Protein AF-A0A829H4X8-F1 (afdb_monomer_lite)

Radius of gyration: 21.36 Å; chains: 1; bounding box: 50×50×49 Å

Structure (mmCIF, N/CA/C/O backbone):
data_AF-A0A829H4X8-F1
#
_entry.id   AF-A0A829H4X8-F1
#
loop_
_atom_site.group_PDB
_atom_site.id
_atom_site.type_symbol
_atom_site.label_atom_id
_atom_site.label_alt_id
_atom_site.label_comp_id
_atom_site.label_asym_id
_atom_site.label_entity_id
_atom_site.label_seq_id
_atom_site.pdbx_PDB_ins_code
_atom_site.Cartn_x
_atom_site.Cartn_y
_atom_site.Cartn_z
_atom_site.occupancy
_atom_site.B_iso_or_equiv
_atom_site.auth_seq_id
_atom_site.auth_comp_id
_atom_site.auth_asym_id
_atom_site.auth_atom_id
_atom_site.pdbx_PDB_model_num
ATOM 1 N N . PHE A 1 1 ? 3.534 -5.012 -17.390 1.00 94.19 1 PHE A N 1
ATOM 2 C CA . PHE A 1 1 ? 2.788 -4.055 -16.549 1.00 94.19 1 PHE A CA 1
ATOM 3 C C . PHE A 1 1 ? 2.283 -2.926 -17.434 1.00 94.19 1 PHE A C 1
ATOM 5 O O . PHE A 1 1 ? 2.951 -2.601 -18.408 1.00 94.19 1 PHE A O 1
ATOM 12 N N . GLY A 1 2 ? 1.114 -2.360 -17.131 1.00 93.75 2 GLY A N 1
ATOM 13 C CA . GLY A 1 2 ? 0.592 -1.214 -17.881 1.00 93.75 2 GLY A CA 1
ATOM 14 C C . GLY A 1 2 ? 1.361 0.061 -17.539 1.00 93.75 2 GLY A C 1
ATOM 15 O O . GLY A 1 2 ? 1.689 0.268 -16.372 1.00 93.75 2 GLY A O 1
ATOM 16 N N . THR A 1 3 ? 1.657 0.899 -18.528 1.00 93.06 3 THR A N 1
ATOM 17 C CA . THR A 1 3 ? 2.347 2.182 -18.331 1.00 93.06 3 THR A CA 1
ATOM 18 C C . THR A 1 3 ? 1.995 3.195 -19.421 1.00 93.06 3 THR A C 1
ATOM 20 O O . THR A 1 3 ? 1.539 2.824 -20.503 1.00 93.06 3 THR A O 1
ATOM 23 N N . GLU A 1 4 ? 2.197 4.473 -19.115 1.00 91.94 4 GLU A N 1
ATOM 24 C CA . GLU A 1 4 ? 2.148 5.598 -20.046 1.00 91.94 4 GLU A CA 1
ATOM 25 C C . GLU A 1 4 ? 3.262 5.525 -21.109 1.00 91.94 4 GLU A C 1
ATOM 27 O O . GLU A 1 4 ? 3.067 6.031 -22.208 1.00 91.94 4 GLU A O 1
ATOM 32 N N . HIS A 1 5 ? 4.380 4.842 -20.820 1.00 92.31 5 HIS A N 1
ATOM 33 C CA . HIS A 1 5 ? 5.565 4.764 -21.689 1.00 92.31 5 HIS A CA 1
ATOM 34 C C . HIS A 1 5 ? 5.978 3.316 -22.006 1.00 92.31 5 HIS A C 1
ATOM 36 O O . HIS A 1 5 ? 7.003 2.825 -21.515 1.00 92.31 5 HIS A O 1
ATOM 42 N N . PRO A 1 6 ? 5.169 2.568 -22.776 1.00 94.31 6 PRO A N 1
ATOM 43 C CA . PRO A 1 6 ? 5.449 1.168 -23.093 1.00 94.31 6 PRO A CA 1
ATOM 44 C C . PRO A 1 6 ? 6.730 0.947 -23.906 1.00 94.31 6 PRO A C 1
ATOM 46 O O . PRO A 1 6 ? 7.302 -0.137 -23.858 1.00 94.31 6 PRO A O 1
ATOM 49 N N . GLU A 1 7 ? 7.177 1.959 -24.643 1.00 94.19 7 GLU A N 1
ATOM 50 C CA . GLU A 1 7 ? 8.386 1.954 -25.467 1.00 94.19 7 GLU A CA 1
ATOM 51 C C . GLU A 1 7 ? 9.684 1.970 -24.650 1.00 94.19 7 GLU A C 1
ATOM 53 O O . GLU A 1 7 ? 10.755 1.657 -25.170 1.00 94.19 7 GLU A O 1
ATOM 58 N N . VAL A 1 8 ? 9.614 2.341 -23.368 1.00 92.81 8 VAL A N 1
ATOM 59 C CA . VAL A 1 8 ? 10.801 2.464 -22.524 1.00 92.81 8 VAL A CA 1
ATOM 60 C C . VAL A 1 8 ? 11.368 1.085 -22.188 1.00 92.81 8 VAL A C 1
ATOM 62 O O . VAL A 1 8 ? 10.701 0.219 -21.623 1.00 92.81 8 VAL A O 1
ATOM 65 N N . ALA A 1 9 ? 12.667 0.906 -22.437 1.00 94.25 9 ALA A N 1
ATOM 66 C CA . ALA A 1 9 ? 13.426 -0.257 -21.987 1.00 94.25 9 ALA A CA 1
ATOM 67 C C . ALA A 1 9 ? 13.693 -0.182 -20.470 1.00 94.25 9 ALA A C 1
ATOM 69 O O . ALA A 1 9 ? 14.781 0.184 -20.017 1.00 94.25 9 ALA A O 1
ATOM 70 N N . TYR A 1 10 ? 12.687 -0.515 -19.656 1.00 95.12 10 TYR A N 1
ATOM 71 C CA . TYR A 1 10 ? 12.736 -0.368 -18.195 1.00 95.12 10 TYR A CA 1
ATOM 72 C C . TYR A 1 10 ? 13.900 -1.101 -17.524 1.00 95.12 10 TYR A C 1
ATOM 74 O O . TYR A 1 10 ? 14.462 -0.588 -16.558 1.00 95.12 10 TYR A O 1
ATOM 82 N N . ALA A 1 11 ? 14.274 -2.283 -18.021 1.00 94.56 11 ALA A N 1
ATOM 83 C CA . ALA A 1 11 ? 15.402 -3.036 -17.479 1.00 94.56 11 ALA A CA 1
ATOM 84 C C . ALA A 1 11 ? 16.724 -2.269 -17.651 1.00 94.56 11 ALA A C 1
ATOM 86 O O . ALA A 1 11 ? 17.499 -2.150 -16.703 1.00 94.56 11 ALA A O 1
ATOM 87 N N . ASP A 1 12 ? 16.956 -1.699 -18.833 1.00 92.75 12 ASP A N 1
ATOM 88 C CA . ASP A 1 12 ? 18.171 -0.936 -19.127 1.00 92.75 12 ASP A CA 1
ATOM 89 C C . ASP A 1 12 ? 18.174 0.405 -18.409 1.00 92.75 12 ASP A C 1
ATOM 91 O O . ASP A 1 12 ? 19.196 0.825 -17.866 1.00 92.75 12 ASP A O 1
ATOM 95 N N . LEU A 1 13 ? 17.011 1.049 -18.332 1.00 92.00 13 LEU A N 1
ATOM 96 C CA . LEU A 1 13 ? 16.842 2.255 -17.544 1.00 92.00 13 LEU A CA 1
ATOM 97 C C . LEU A 1 13 ? 17.168 2.011 -16.064 1.00 92.00 13 LEU A C 1
ATOM 99 O O . LEU A 1 13 ? 17.925 2.769 -15.460 1.00 92.00 13 LEU A O 1
ATOM 103 N N . ALA A 1 14 ? 16.645 0.937 -15.475 1.00 92.12 14 ALA A N 1
ATOM 104 C CA . ALA A 1 14 ? 16.933 0.603 -14.089 1.00 92.12 14 ALA A CA 1
ATOM 105 C C . ALA A 1 14 ? 18.430 0.338 -13.864 1.00 92.12 14 ALA A C 1
ATOM 107 O O . ALA A 1 14 ? 18.959 0.791 -12.851 1.00 92.12 14 ALA A O 1
ATOM 108 N N . LYS A 1 15 ? 19.126 -0.308 -14.815 1.00 90.88 15 LYS A N 1
ATOM 109 C CA . LYS A 1 15 ? 20.586 -0.516 -14.750 1.00 90.88 15 LYS A CA 1
ATOM 110 C C . LYS A 1 15 ? 21.343 0.810 -14.787 1.00 90.88 15 LYS A C 1
ATOM 112 O O . LYS A 1 15 ? 22.201 1.034 -13.939 1.00 90.88 15 LYS A O 1
ATOM 117 N N . LYS A 1 16 ? 20.987 1.714 -15.709 1.00 88.75 16 LYS A N 1
ATOM 118 C CA . LYS A 1 16 ? 21.572 3.068 -15.793 1.00 88.75 16 LYS A CA 1
ATOM 119 C C . LYS A 1 16 ? 21.370 3.853 -14.498 1.00 88.75 16 LYS A C 1
ATOM 121 O O . LYS A 1 16 ? 22.265 4.554 -14.048 1.00 88.75 16 LYS A O 1
ATOM 126 N N . LEU A 1 17 ? 20.199 3.718 -13.880 1.00 87.38 17 LEU A N 1
ATOM 127 C CA . LEU A 1 17 ? 19.863 4.411 -12.637 1.00 87.38 17 LEU A CA 1
ATOM 128 C C . LEU A 1 17 ? 20.386 3.717 -11.374 1.00 87.38 17 LEU A C 1
ATOM 130 O O . LEU A 1 17 ? 20.308 4.314 -10.302 1.00 87.38 17 LEU A O 1
ATOM 134 N N . ALA A 1 18 ? 20.884 2.481 -11.458 1.00 83.12 18 ALA A N 1
ATOM 135 C CA . ALA A 1 18 ? 21.451 1.768 -10.314 1.00 83.12 18 ALA A CA 1
ATOM 136 C C . ALA A 1 18 ? 22.806 2.351 -9.885 1.00 83.12 18 ALA A C 1
ATOM 138 O O . ALA A 1 18 ? 23.153 2.290 -8.710 1.00 83.12 18 ALA A O 1
ATOM 139 N N . THR A 1 19 ? 23.547 2.952 -10.820 1.00 73.88 19 THR A N 1
ATOM 140 C CA . THR A 1 19 ? 24.829 3.624 -10.557 1.00 73.88 19 THR A CA 1
ATOM 141 C C . THR A 1 19 ? 24.661 5.084 -10.134 1.00 73.88 19 THR A C 1
ATOM 143 O O . THR A 1 19 ? 25.617 5.710 -9.677 1.00 73.88 19 THR A O 1
ATOM 146 N N . ALA A 1 20 ? 23.452 5.643 -10.259 1.00 71.69 20 ALA A N 1
ATOM 147 C CA . ALA A 1 20 ? 23.162 7.000 -9.826 1.00 71.69 20 ALA A CA 1
ATOM 148 C C . ALA A 1 20 ? 23.169 7.066 -8.292 1.00 71.69 20 ALA A C 1
ATOM 150 O O . ALA A 1 20 ? 22.339 6.444 -7.626 1.00 71.69 20 ALA A O 1
ATOM 151 N N . ALA A 1 21 ? 24.096 7.839 -7.724 1.00 63.03 21 ALA A N 1
ATOM 152 C CA . ALA A 1 21 ? 24.161 8.049 -6.286 1.00 63.03 21 ALA A CA 1
ATOM 153 C C . ALA A 1 21 ? 22.882 8.752 -5.792 1.00 63.03 21 ALA A C 1
ATOM 155 O O . ALA A 1 21 ? 22.660 9.932 -6.052 1.00 63.03 21 ALA A O 1
ATOM 156 N N . LEU A 1 22 ? 22.050 8.022 -5.044 1.00 66.12 22 LEU A N 1
ATOM 157 C CA . LEU A 1 22 ? 20.883 8.556 -4.323 1.00 66.12 22 LEU A CA 1
ATOM 158 C C . LEU A 1 22 ? 21.254 9.078 -2.923 1.00 66.12 22 LEU A C 1
ATOM 160 O O . LEU A 1 22 ? 20.393 9.316 -2.078 1.00 66.12 22 LEU A O 1
ATOM 164 N N . THR A 1 23 ? 22.551 9.229 -2.665 1.00 53.34 23 THR A N 1
ATOM 165 C CA . THR A 1 23 ? 23.130 9.615 -1.381 1.00 53.34 23 THR A CA 1
ATOM 166 C C . THR A 1 23 ? 24.121 10.752 -1.616 1.00 53.34 23 THR A C 1
ATOM 168 O O . THR A 1 23 ? 25.262 10.520 -2.003 1.00 53.34 23 THR A O 1
ATOM 171 N N . GLY A 1 24 ? 23.665 11.987 -1.423 1.00 52.62 24 GLY A N 1
ATOM 172 C CA . GLY A 1 24 ? 24.473 13.206 -1.489 1.00 52.62 24 GLY A CA 1
ATOM 173 C C . GLY A 1 24 ? 23.669 14.413 -1.001 1.00 52.62 24 GLY A C 1
ATOM 174 O O . GLY A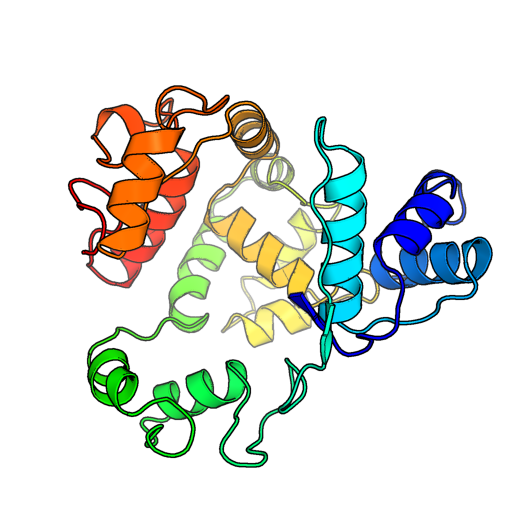 1 24 ? 22.439 14.337 -0.924 1.00 52.62 24 GLY A O 1
ATOM 175 N N . ASP A 1 25 ? 24.344 15.519 -0.679 1.00 48.91 25 ASP A N 1
ATOM 176 C CA . ASP A 1 25 ? 23.732 16.721 -0.080 1.00 48.91 25 ASP A CA 1
ATOM 177 C C . ASP A 1 25 ? 22.598 17.329 -0.930 1.00 48.91 25 ASP A C 1
ATOM 179 O O . ASP A 1 25 ? 21.650 17.894 -0.392 1.00 48.91 25 ASP A O 1
ATOM 183 N N . GLY A 1 26 ? 22.610 17.112 -2.251 1.00 50.56 26 GLY A N 1
ATOM 184 C CA . GLY A 1 26 ? 21.537 17.528 -3.166 1.00 50.56 26 GLY A CA 1
ATOM 185 C C . GLY A 1 26 ? 20.241 16.700 -3.110 1.00 50.56 26 GLY A C 1
ATOM 186 O O . GLY A 1 26 ? 19.268 17.072 -3.758 1.00 50.56 26 GLY A O 1
ATOM 187 N N . PHE A 1 27 ? 20.200 15.588 -2.362 1.00 57.97 27 PHE A N 1
ATOM 188 C CA . PHE A 1 27 ? 19.010 14.730 -2.195 1.00 57.97 27 PHE A CA 1
ATOM 189 C C . PHE A 1 27 ? 18.307 14.926 -0.836 1.00 57.97 27 PHE A C 1
ATOM 191 O O . PHE A 1 27 ? 17.414 14.164 -0.455 1.00 57.97 27 PHE A O 1
ATOM 198 N N . ARG A 1 28 ? 18.734 15.930 -0.062 1.00 65.00 28 ARG A N 1
ATOM 199 C CA . ARG A 1 28 ? 18.157 16.281 1.243 1.00 65.00 28 ARG A CA 1
ATOM 200 C C . ARG A 1 28 ? 17.607 17.709 1.256 1.00 65.00 28 ARG A C 1
ATOM 202 O O . ARG A 1 28 ? 17.734 18.417 2.248 1.00 65.00 28 ARG A O 1
ATOM 209 N N . ASP A 1 29 ? 16.950 18.124 0.177 1.00 72.44 29 ASP A N 1
ATOM 210 C CA . ASP A 1 29 ? 16.187 19.371 0.153 1.00 72.44 29 ASP A CA 1
ATOM 211 C C . ASP A 1 29 ? 14.828 19.172 0.845 1.00 72.44 29 ASP A C 1
ATOM 213 O O . ASP A 1 29 ? 13.906 18.533 0.329 1.00 72.44 29 ASP A O 1
ATOM 217 N N . TYR A 1 30 ? 14.688 19.732 2.046 1.00 73.00 30 TYR A N 1
ATOM 218 C CA . TYR A 1 30 ? 13.456 19.656 2.831 1.00 73.00 30 TYR A CA 1
ATOM 219 C C . TYR A 1 30 ? 12.329 20.566 2.322 1.00 73.00 30 TYR A C 1
ATOM 221 O O . TYR A 1 30 ? 11.198 20.458 2.808 1.00 73.00 30 TYR A O 1
ATOM 229 N N . THR A 1 31 ? 12.595 21.430 1.341 1.00 77.94 31 THR A N 1
ATOM 230 C CA . THR A 1 31 ? 11.583 22.280 0.697 1.00 77.94 31 THR A CA 1
ATOM 231 C C . THR A 1 31 ? 10.843 21.562 -0.434 1.00 77.94 31 THR A C 1
ATOM 233 O O . THR A 1 31 ? 9.733 21.962 -0.798 1.00 77.94 31 THR A O 1
ATOM 236 N N . GLN A 1 32 ? 11.407 20.461 -0.935 1.00 79.38 32 GLN A N 1
ATOM 237 C CA . GLN A 1 32 ? 10.879 19.691 -2.056 1.00 79.38 32 GLN A CA 1
ATOM 238 C C . GLN A 1 32 ? 10.365 18.317 -1.625 1.00 79.38 32 GLN A C 1
ATOM 240 O O . GLN A 1 32 ? 10.696 17.781 -0.565 1.00 79.38 32 GLN A O 1
ATOM 245 N N . THR A 1 33 ? 9.537 17.709 -2.474 1.00 82.38 33 THR A N 1
ATOM 246 C CA . THR A 1 33 ? 9.121 16.323 -2.254 1.00 82.38 33 THR A CA 1
ATOM 247 C C . THR A 1 33 ? 10.253 15.360 -2.607 1.00 82.38 33 THR A C 1
ATOM 249 O O . THR A 1 33 ? 11.120 15.667 -3.424 1.00 82.38 33 THR A O 1
ATOM 252 N N . TYR A 1 34 ? 10.210 14.156 -2.036 1.00 79.31 34 TYR A N 1
ATOM 253 C CA . TYR A 1 34 ? 11.114 13.071 -2.426 1.00 79.31 34 TYR A CA 1
ATOM 254 C C . TYR A 1 34 ? 11.031 12.767 -3.930 1.00 79.31 34 TYR A C 1
ATOM 256 O O . TYR A 1 34 ? 12.051 12.555 -4.568 1.00 79.31 34 TYR A O 1
ATOM 264 N N . ALA A 1 35 ? 9.822 12.784 -4.503 1.00 78.56 35 ALA A N 1
ATOM 265 C CA . ALA A 1 35 ? 9.622 12.521 -5.926 1.00 78.56 35 ALA A CA 1
ATOM 266 C C . ALA A 1 35 ? 10.317 13.576 -6.801 1.00 78.56 35 ALA A C 1
ATOM 268 O O . ALA A 1 35 ? 11.002 13.219 -7.750 1.00 78.56 35 ALA A O 1
ATOM 269 N N . THR A 1 36 ? 10.210 14.858 -6.441 1.00 81.25 36 THR A N 1
ATOM 270 C CA . THR A 1 36 ? 10.886 15.955 -7.153 1.00 81.25 36 THR A CA 1
ATOM 271 C C . THR A 1 36 ? 12.403 15.763 -7.164 1.00 81.25 36 THR A C 1
ATOM 273 O O . THR A 1 36 ? 13.028 15.831 -8.219 1.00 81.25 36 THR A O 1
ATOM 276 N N . GLN A 1 37 ? 12.986 15.447 -6.006 1.00 84.12 37 GLN A N 1
ATOM 277 C CA . GLN A 1 37 ? 14.428 15.220 -5.878 1.00 84.12 37 GLN A CA 1
ATOM 278 C C . GLN A 1 37 ? 14.877 13.966 -6.632 1.00 84.12 37 GLN A C 1
ATOM 280 O O . GLN A 1 37 ? 15.902 13.974 -7.309 1.00 84.12 37 GLN A O 1
ATOM 285 N N . LEU A 1 38 ? 14.079 12.898 -6.576 1.00 81.50 38 LEU A N 1
ATOM 286 C CA . LEU A 1 38 ? 14.333 11.670 -7.323 1.00 81.50 38 LEU A CA 1
ATOM 287 C C . LEU A 1 38 ? 14.325 11.909 -8.833 1.00 81.50 38 LEU A C 1
ATOM 289 O O . LEU A 1 38 ? 15.226 11.440 -9.526 1.00 81.50 38 LEU A O 1
ATOM 293 N N . ASN A 1 39 ? 13.367 12.688 -9.330 1.00 82.56 39 ASN A N 1
ATOM 294 C CA . ASN A 1 39 ? 13.289 13.034 -10.745 1.00 82.56 39 ASN A CA 1
ATOM 295 C C . ASN A 1 39 ? 14.473 13.891 -11.187 1.00 82.56 39 ASN A C 1
ATOM 297 O O . ASN A 1 39 ? 14.992 13.671 -12.273 1.00 82.56 39 ASN A O 1
ATOM 301 N N . ALA A 1 40 ? 14.964 14.807 -10.347 1.00 83.44 40 ALA A N 1
ATOM 302 C CA . ALA A 1 40 ? 16.175 15.568 -10.654 1.00 83.44 40 ALA A CA 1
ATOM 303 C C . ALA A 1 40 ? 17.410 14.656 -10.795 1.00 83.44 40 ALA A C 1
ATOM 305 O O . ALA A 1 40 ? 18.205 14.820 -11.723 1.00 83.44 40 ALA A O 1
ATOM 306 N N . VAL A 1 41 ? 17.548 13.648 -9.923 1.00 82.62 41 VAL A N 1
ATOM 307 C CA . VAL A 1 41 ? 18.621 12.646 -10.039 1.00 82.62 41 VAL A CA 1
ATOM 308 C C . VAL A 1 41 ? 18.466 11.824 -11.319 1.00 82.62 41 VAL A C 1
ATOM 310 O O . VAL A 1 41 ? 19.446 11.612 -12.032 1.00 82.62 41 VAL A O 1
ATOM 313 N N . TYR A 1 42 ? 17.250 11.385 -11.645 1.00 85.81 42 TYR A N 1
ATOM 314 C CA . TYR A 1 42 ? 16.987 10.601 -12.856 1.00 85.81 42 TYR A CA 1
ATOM 315 C C . TYR A 1 42 ? 17.196 11.408 -14.139 1.00 85.81 42 TYR A C 1
ATOM 317 O O . TYR A 1 42 ? 17.754 10.880 -15.103 1.00 85.81 42 TYR A O 1
ATOM 325 N N . ALA A 1 43 ? 16.846 12.693 -14.130 1.00 85.81 43 ALA A N 1
ATOM 326 C CA . ALA A 1 43 ? 17.100 13.607 -15.233 1.00 85.81 43 ALA A CA 1
ATOM 327 C C . ALA A 1 43 ? 18.602 13.740 -15.487 1.00 85.81 43 ALA A C 1
ATOM 329 O O . ALA A 1 43 ? 19.053 13.597 -16.620 1.00 85.81 43 ALA A O 1
ATOM 330 N N . LYS A 1 44 ? 19.397 13.912 -14.424 1.00 84.44 44 LYS A N 1
ATOM 331 C CA . LYS A 1 44 ? 20.857 14.001 -14.533 1.00 84.44 44 LYS A CA 1
ATOM 332 C C . LYS A 1 44 ? 21.502 12.687 -14.985 1.00 84.44 44 LYS A C 1
ATOM 334 O O . LYS A 1 44 ? 22.444 12.712 -15.767 1.00 84.44 44 LYS A O 1
ATOM 339 N N . ALA A 1 45 ? 21.028 11.552 -14.475 1.00 83.75 45 ALA A N 1
ATOM 340 C CA . ALA A 1 45 ? 21.651 10.252 -14.722 1.00 83.75 45 ALA A CA 1
ATOM 341 C C . ALA A 1 45 ? 21.249 9.620 -16.064 1.00 83.75 45 ALA A C 1
ATOM 343 O O . ALA A 1 45 ? 22.039 8.892 -16.659 1.00 83.75 45 ALA A O 1
ATOM 344 N N . ALA A 1 46 ? 20.019 9.855 -16.524 1.00 84.06 46 ALA A N 1
ATOM 345 C CA . ALA A 1 46 ? 19.452 9.149 -17.671 1.00 84.06 46 ALA A CA 1
ATOM 346 C C . ALA A 1 46 ? 18.610 10.036 -18.606 1.00 84.06 46 ALA A C 1
ATOM 348 O O . ALA A 1 46 ? 17.988 9.504 -19.523 1.00 84.06 46 ALA A O 1
ATOM 349 N N . GLY A 1 47 ? 18.569 11.357 -18.393 1.00 83.69 47 GLY A N 1
ATOM 350 C CA . GLY A 1 47 ? 17.797 12.284 -19.229 1.00 83.69 47 GLY A CA 1
ATOM 351 C C . GLY A 1 47 ? 16.281 12.162 -19.061 1.00 83.69 47 GLY A C 1
ATOM 352 O O . GLY A 1 47 ? 15.536 12.571 -19.944 1.00 83.69 47 GLY A O 1
ATOM 353 N N . ILE A 1 48 ? 15.811 11.571 -17.958 1.00 83.19 48 ILE A N 1
ATOM 354 C CA . ILE A 1 48 ? 14.391 11.270 -17.744 1.00 83.19 48 ILE A CA 1
ATOM 355 C C . ILE A 1 48 ? 13.778 12.197 -16.710 1.00 83.19 48 ILE A C 1
ATOM 357 O O . ILE A 1 48 ? 14.227 12.262 -15.569 1.00 83.19 48 ILE A O 1
ATOM 361 N N . THR A 1 49 ? 12.691 12.849 -17.107 1.00 83.81 49 THR A N 1
ATOM 362 C CA . THR A 1 49 ? 11.911 13.780 -16.282 1.00 83.81 49 THR A CA 1
ATOM 363 C C . THR A 1 49 ? 10.476 13.305 -16.039 1.00 83.81 49 THR A C 1
ATOM 365 O O . THR A 1 49 ? 9.675 14.061 -15.492 1.00 83.81 49 THR A O 1
ATOM 368 N N . GLN A 1 50 ? 10.147 12.063 -16.412 1.00 83.50 50 GLN A N 1
ATOM 369 C CA . GLN A 1 50 ? 8.786 11.536 -16.304 1.00 83.50 50 GLN A CA 1
ATOM 370 C C . GLN A 1 50 ? 8.368 11.329 -14.852 1.00 83.50 50 GLN A C 1
ATOM 372 O O . GLN A 1 50 ? 9.136 10.833 -14.026 1.00 83.50 50 GLN A O 1
ATOM 377 N N . THR A 1 51 ? 7.131 11.718 -14.548 1.00 83.12 51 THR A N 1
ATOM 378 C CA . THR A 1 51 ? 6.581 11.676 -13.183 1.00 83.12 51 THR A CA 1
ATOM 379 C C . THR A 1 51 ? 5.309 10.845 -13.079 1.00 83.12 51 THR A C 1
ATOM 381 O O . THR A 1 51 ? 4.726 10.744 -11.996 1.00 83.12 51 THR A O 1
ATOM 384 N N . ASP A 1 52 ? 4.905 10.221 -14.185 1.00 88.00 52 ASP A N 1
ATOM 385 C CA . ASP A 1 52 ? 3.653 9.491 -14.287 1.00 88.00 52 ASP A CA 1
ATOM 386 C C . ASP A 1 52 ? 3.610 8.304 -13.317 1.00 88.00 52 ASP A C 1
ATOM 388 O O . ASP A 1 52 ? 4.610 7.591 -13.145 1.00 88.00 52 ASP A O 1
ATOM 392 N N . PRO A 1 53 ? 2.463 8.053 -12.660 1.00 86.81 53 PRO A N 1
ATOM 393 C CA . PRO A 1 53 ? 2.382 7.040 -11.617 1.00 86.81 53 PRO A CA 1
ATOM 394 C C . PRO A 1 53 ? 2.763 5.632 -12.086 1.00 86.81 53 PRO A C 1
ATOM 396 O O . PRO A 1 53 ? 3.498 4.944 -11.370 1.00 86.81 53 PRO A O 1
ATOM 399 N N . ASN A 1 54 ? 2.299 5.188 -13.264 1.00 91.06 54 ASN A N 1
ATOM 400 C CA . ASN A 1 54 ? 2.593 3.827 -13.720 1.00 91.06 54 ASN A CA 1
ATOM 401 C C . ASN A 1 54 ? 4.003 3.716 -14.309 1.00 91.06 54 ASN A C 1
ATOM 403 O O . ASN A 1 54 ? 4.631 2.671 -14.146 1.00 91.06 54 ASN A O 1
ATOM 407 N N . PHE A 1 55 ? 4.546 4.784 -14.901 1.00 92.50 55 PHE A N 1
ATOM 408 C CA . PHE A 1 55 ? 5.967 4.869 -15.241 1.00 92.50 55 PHE A CA 1
ATOM 409 C C . PHE A 1 55 ? 6.853 4.685 -14.002 1.00 92.50 55 PHE A C 1
ATOM 411 O O . PHE A 1 55 ? 7.726 3.814 -13.980 1.00 92.50 55 PHE A O 1
ATOM 418 N N . MET A 1 56 ? 6.598 5.453 -12.938 1.00 90.19 56 MET A N 1
ATOM 419 C CA . MET A 1 56 ? 7.378 5.390 -11.696 1.00 90.19 56 MET A CA 1
ATOM 420 C C . MET A 1 56 ? 7.243 4.037 -10.989 1.00 90.19 56 MET A C 1
ATOM 422 O O . MET A 1 56 ? 8.209 3.527 -10.409 1.00 90.19 56 MET A O 1
ATOM 426 N N . LEU A 1 57 ? 6.059 3.426 -11.059 1.00 92.56 57 LEU A N 1
ATOM 427 C CA . LEU A 1 57 ? 5.823 2.073 -10.565 1.00 92.56 57 LEU A CA 1
ATOM 428 C C . LEU A 1 57 ? 6.565 1.019 -11.405 1.00 92.56 57 LEU A C 1
ATOM 430 O O . LEU A 1 57 ? 7.258 0.176 -10.838 1.00 92.56 57 LEU A O 1
ATOM 434 N N . GLY A 1 58 ? 6.507 1.116 -12.736 1.00 95.12 58 GLY A N 1
ATOM 435 C CA . GLY A 1 58 ? 7.250 0.266 -13.671 1.00 95.12 58 GLY A CA 1
ATOM 436 C C . GLY A 1 58 ? 8.760 0.323 -13.452 1.00 95.12 58 GLY A C 1
ATOM 437 O O . GLY A 1 58 ? 9.431 -0.708 -13.399 1.00 95.12 58 GLY A O 1
ATOM 438 N N . LEU A 1 59 ? 9.296 1.521 -13.216 1.00 92.56 59 LEU A N 1
ATOM 439 C CA . LEU A 1 59 ? 10.701 1.702 -12.864 1.00 92.56 59 LEU A CA 1
ATOM 440 C C . LEU A 1 59 ? 11.040 1.084 -11.500 1.00 92.56 59 LEU A C 1
ATOM 442 O O . LEU A 1 59 ? 12.110 0.498 -11.336 1.00 92.56 59 LEU A O 1
ATOM 446 N N . SER A 1 60 ? 10.128 1.169 -10.531 1.00 92.62 60 SER A N 1
ATOM 447 C CA . SER A 1 60 ? 10.303 0.530 -9.221 1.00 92.62 60 SER A CA 1
ATOM 448 C C . SER A 1 60 ? 10.316 -0.999 -9.339 1.00 92.62 60 SER A C 1
ATOM 450 O O . SER A 1 60 ? 11.165 -1.644 -8.723 1.00 92.62 60 SER A O 1
ATOM 452 N N . TYR A 1 61 ? 9.454 -1.582 -10.185 1.00 96.00 61 TYR A N 1
ATOM 453 C CA . TYR A 1 61 ? 9.506 -3.007 -10.528 1.00 96.00 61 TYR A CA 1
ATOM 454 C C . TYR A 1 61 ? 10.832 -3.378 -11.177 1.00 96.00 61 TYR A C 1
ATOM 456 O O . TYR A 1 61 ? 11.450 -4.356 -10.772 1.00 96.00 61 TYR A O 1
ATOM 464 N N . ALA A 1 62 ? 11.301 -2.586 -12.140 1.00 95.62 62 ALA A N 1
ATOM 465 C CA . ALA A 1 62 ? 12.554 -2.857 -12.826 1.00 95.62 62 ALA A CA 1
ATOM 466 C C . ALA A 1 62 ? 13.756 -2.820 -11.877 1.00 95.62 62 ALA A C 1
ATOM 468 O O . ALA A 1 62 ? 14.590 -3.720 -11.916 1.00 95.62 62 ALA A O 1
ATOM 469 N N . LYS A 1 63 ? 13.805 -1.843 -10.964 1.00 93.00 63 LYS A N 1
ATOM 470 C CA . LYS A 1 63 ? 14.828 -1.778 -9.911 1.00 93.00 63 LYS A CA 1
ATOM 471 C C . LYS A 1 63 ? 14.776 -2.982 -8.971 1.00 93.00 63 LYS A C 1
ATOM 473 O O . LYS A 1 63 ? 15.817 -3.566 -8.695 1.00 93.00 63 LYS A O 1
ATOM 478 N N . ALA A 1 64 ? 13.587 -3.379 -8.514 1.00 94.00 64 ALA A N 1
ATOM 479 C CA . ALA A 1 64 ? 13.431 -4.569 -7.677 1.00 94.00 64 ALA A CA 1
ATOM 480 C C . ALA A 1 64 ? 13.848 -5.850 -8.422 1.00 94.00 64 ALA A C 1
ATOM 482 O O . ALA A 1 64 ? 14.526 -6.702 -7.856 1.00 94.00 64 ALA A O 1
ATOM 483 N N . ASN A 1 65 ? 13.508 -5.952 -9.709 1.00 96.19 65 ASN A N 1
ATOM 484 C CA . ASN A 1 65 ? 13.837 -7.086 -10.568 1.00 96.19 65 ASN A CA 1
ATOM 485 C C . ASN A 1 65 ? 15.351 -7.270 -10.761 1.00 96.19 65 ASN A C 1
ATOM 487 O O . ASN A 1 65 ? 15.816 -8.402 -10.847 1.00 96.19 65 ASN A O 1
ATOM 491 N N . LEU A 1 66 ? 16.126 -6.178 -10.786 1.00 94.44 66 LEU A N 1
ATOM 492 C CA . LEU A 1 66 ? 17.593 -6.242 -10.859 1.00 94.44 66 LEU A CA 1
ATOM 493 C C . LEU A 1 66 ? 18.237 -6.858 -9.613 1.00 94.44 66 LEU A C 1
ATOM 495 O O . LEU A 1 66 ? 19.324 -7.414 -9.717 1.00 94.44 66 LEU A O 1
ATOM 499 N N . ALA A 1 67 ? 17.584 -6.761 -8.454 1.00 91.69 67 ALA A N 1
ATOM 500 C CA . ALA A 1 67 ? 18.079 -7.336 -7.206 1.00 91.69 67 ALA A CA 1
ATOM 501 C C . ALA A 1 67 ? 17.727 -8.829 -7.048 1.00 91.69 67 ALA A C 1
ATOM 503 O O . ALA A 1 67 ? 18.167 -9.465 -6.090 1.00 91.69 67 ALA A O 1
ATOM 504 N N . LEU A 1 68 ? 16.925 -9.401 -7.955 1.00 91.69 68 LEU A N 1
ATOM 505 C CA . LEU A 1 68 ? 16.553 -10.812 -7.901 1.00 91.69 68 LEU A CA 1
ATOM 506 C C . LEU A 1 68 ? 17.708 -11.704 -8.362 1.00 91.69 68 LEU A C 1
ATOM 508 O O . LEU A 1 68 ? 18.380 -11.414 -9.348 1.00 91.69 68 LEU A O 1
ATOM 512 N N . LYS A 1 69 ? 17.853 -12.869 -7.717 1.00 91.06 69 LYS A N 1
ATOM 513 C CA . LYS A 1 69 ? 18.780 -13.929 -8.162 1.00 91.06 69 LYS A CA 1
ATOM 514 C C . LYS A 1 69 ? 18.494 -14.381 -9.599 1.00 91.06 69 LYS A C 1
ATOM 516 O O . LYS A 1 69 ? 19.404 -14.766 -10.323 1.00 91.06 69 LYS A O 1
ATOM 521 N N . ARG A 1 70 ? 17.215 -14.366 -9.989 1.00 91.75 70 ARG A N 1
ATOM 522 C CA . ARG A 1 70 ? 16.724 -14.698 -11.330 1.00 91.75 70 ARG A CA 1
ATOM 523 C C . ARG A 1 70 ? 15.801 -13.571 -11.804 1.00 91.75 70 ARG A C 1
ATOM 525 O O . ARG A 1 70 ? 14.610 -13.611 -11.495 1.00 91.75 70 ARG A O 1
ATOM 532 N N . PRO A 1 71 ? 16.335 -12.542 -12.484 1.00 95.25 71 PRO A N 1
ATOM 533 C CA . PRO A 1 71 ? 15.521 -11.454 -13.009 1.00 95.25 71 PRO A CA 1
ATOM 534 C C . PRO A 1 71 ? 14.462 -11.972 -13.986 1.00 95.25 71 PRO A C 1
ATOM 536 O O . PRO A 1 71 ? 14.741 -12.804 -14.848 1.00 95.25 71 PRO A O 1
ATOM 539 N N . MET A 1 72 ? 13.243 -11.459 -13.865 1.00 95.69 72 MET A N 1
ATOM 540 C CA . MET A 1 72 ? 12.138 -11.753 -14.772 1.00 95.69 72 MET A CA 1
ATOM 541 C C . MET A 1 72 ? 12.213 -10.889 -16.034 1.00 95.69 72 MET A C 1
ATOM 543 O O . MET A 1 72 ? 12.772 -9.788 -16.025 1.00 95.69 72 MET A O 1
ATOM 547 N N . THR A 1 73 ? 11.578 -11.356 -17.110 1.00 96.62 73 THR A N 1
ATOM 548 C CA . THR A 1 73 ? 11.373 -10.539 -18.315 1.00 96.62 73 THR A CA 1
ATOM 549 C C . THR A 1 73 ? 10.290 -9.496 -18.047 1.00 96.62 73 THR A C 1
ATOM 551 O O . THR A 1 73 ? 9.166 -9.833 -17.674 1.00 96.62 73 THR A O 1
ATOM 554 N N . LEU A 1 74 ? 10.622 -8.218 -18.233 1.00 97.12 74 LEU A N 1
ATOM 555 C CA . LEU A 1 74 ? 9.679 -7.114 -18.066 1.00 97.12 74 LEU A CA 1
ATOM 556 C C . LEU A 1 74 ? 8.939 -6.861 -19.379 1.00 97.12 74 LEU A C 1
ATOM 558 O O . LEU A 1 74 ? 9.563 -6.550 -20.386 1.00 97.12 74 LEU A O 1
ATOM 562 N N . LEU A 1 75 ? 7.609 -6.953 -19.344 1.00 96.94 75 LEU A N 1
ATOM 563 C CA . LEU A 1 75 ? 6.738 -6.719 -20.498 1.00 96.94 75 LEU A CA 1
ATOM 564 C C . LEU A 1 75 ? 5.862 -5.479 -20.249 1.00 96.94 75 LEU A C 1
ATOM 566 O O . LEU A 1 75 ? 4.748 -5.621 -19.724 1.00 96.94 75 LEU A O 1
ATOM 570 N N . PRO A 1 76 ? 6.362 -4.255 -20.501 1.00 96.38 76 PRO A N 1
ATOM 571 C CA . PRO A 1 76 ? 5.539 -3.053 -20.441 1.00 96.38 76 PRO A CA 1
ATOM 572 C C . PRO A 1 76 ? 4.531 -3.042 -21.601 1.00 96.38 76 PRO A C 1
ATOM 574 O O . PRO A 1 76 ? 4.827 -3.503 -22.700 1.00 96.38 76 PRO A O 1
ATOM 577 N N . PHE A 1 77 ? 3.324 -2.535 -21.364 1.00 94.81 77 PHE A N 1
ATOM 578 C CA . PHE A 1 77 ? 2.314 -2.348 -22.409 1.00 94.81 77 PHE A CA 1
ATOM 579 C C . PHE A 1 77 ? 1.540 -1.050 -22.190 1.00 94.81 77 PHE A C 1
ATOM 581 O O . PHE A 1 77 ? 1.438 -0.562 -21.062 1.00 94.81 77 PHE A O 1
ATOM 588 N N . ALA A 1 78 ? 1.012 -0.487 -23.280 1.00 92.06 78 ALA A N 1
ATOM 589 C CA . ALA A 1 78 ? 0.347 0.808 -23.253 1.00 92.06 78 ALA A CA 1
ATOM 590 C C . ALA A 1 78 ? -0.885 0.756 -22.348 1.00 92.06 78 ALA A C 1
ATOM 592 O O . ALA A 1 78 ? -1.771 -0.087 -22.531 1.00 92.06 78 ALA A O 1
ATOM 593 N N . ARG A 1 79 ? -0.971 1.677 -21.392 1.00 83.19 79 ARG A N 1
ATOM 594 C CA . ARG A 1 79 ? -2.209 1.901 -20.651 1.00 83.19 79 ARG A CA 1
ATOM 595 C C . ARG A 1 79 ? -3.248 2.507 -21.602 1.00 83.19 79 ARG A C 1
ATOM 597 O O . ARG A 1 79 ? -2.989 3.518 -22.243 1.00 83.19 79 ARG A O 1
ATOM 604 N N . ARG A 1 80 ? -4.428 1.889 -21.677 1.00 75.62 80 ARG A N 1
ATOM 605 C CA . ARG A 1 80 ? -5.610 2.429 -22.368 1.00 75.62 80 ARG A CA 1
ATOM 606 C C . ARG A 1 80 ? -6.657 2.810 -21.319 1.00 75.62 80 ARG A C 1
ATOM 608 O O . ARG A 1 80 ? -6.925 2.007 -20.428 1.00 75.62 80 ARG A O 1
ATOM 615 N N . GLY A 1 81 ? -7.208 4.018 -21.408 1.00 64.88 81 GLY A N 1
ATOM 616 C CA . GLY A 1 81 ? -8.172 4.573 -20.451 1.00 64.88 81 GLY A CA 1
ATOM 617 C C . GLY A 1 81 ? -7.694 5.886 -19.825 1.00 64.88 81 GLY A C 1
ATOM 618 O O . GLY A 1 81 ? -6.629 6.392 -20.165 1.00 64.88 81 GLY A O 1
ATOM 619 N N . ILE A 1 82 ? -8.487 6.422 -18.898 1.00 63.28 82 ILE A N 1
ATOM 620 C CA . ILE A 1 82 ? -8.264 7.738 -18.278 1.00 63.28 82 ILE A CA 1
ATOM 621 C C . ILE A 1 82 ? -7.141 7.695 -17.226 1.00 63.28 82 ILE A C 1
ATOM 623 O O . ILE A 1 82 ? -6.835 6.641 -16.636 1.00 63.28 82 ILE A O 1
ATOM 627 N N . ASN A 1 83 ? -6.502 8.848 -17.006 1.00 59.12 83 ASN A N 1
ATOM 628 C CA . ASN A 1 83 ? -5.453 9.033 -16.006 1.00 59.12 83 ASN A CA 1
ATOM 629 C C . ASN A 1 83 ? -5.920 8.557 -14.617 1.00 59.12 83 ASN A C 1
ATOM 631 O O . ASN A 1 83 ? -7.091 8.657 -14.259 1.00 59.12 83 ASN A O 1
ATOM 635 N N . HIS A 1 84 ? -5.000 8.000 -13.818 1.00 49.97 84 HIS A N 1
ATOM 636 C CA . HIS A 1 84 ? -5.313 7.338 -12.537 1.00 49.97 84 HIS A CA 1
ATOM 637 C C . HIS A 1 84 ? -6.098 8.226 -11.546 1.00 49.97 84 HIS A C 1
ATOM 639 O O . HIS A 1 84 ? -6.905 7.713 -10.765 1.00 49.97 84 HIS A O 1
ATOM 645 N N . ASP A 1 85 ? -5.878 9.540 -11.612 1.00 50.34 85 ASP A N 1
ATOM 646 C CA . ASP A 1 85 ? -6.481 10.538 -10.725 1.00 50.34 85 ASP A CA 1
ATOM 647 C C . ASP A 1 85 ? -7.560 11.395 -11.416 1.00 50.34 85 ASP A C 1
ATOM 649 O O . ASP A 1 85 ? -8.104 12.304 -10.792 1.00 50.34 85 ASP A O 1
ATOM 653 N N . GLU A 1 86 ? -7.891 11.110 -12.679 1.00 50.81 86 GLU A N 1
ATOM 654 C CA . GLU A 1 86 ? -8.942 11.819 -13.410 1.00 50.81 86 GLU A CA 1
ATOM 655 C C . GLU A 1 86 ? -10.272 11.065 -13.353 1.00 50.81 86 GLU A C 1
ATOM 657 O O . GLU A 1 86 ? -10.344 9.829 -13.408 1.00 50.81 86 GLU A O 1
ATOM 662 N N . VAL A 1 87 ? -11.341 11.851 -13.236 1.00 51.72 87 VAL A N 1
ATOM 663 C CA . VAL A 1 87 ? -12.717 11.375 -13.306 1.00 51.72 87 VAL A CA 1
ATOM 664 C C . VAL A 1 87 ? -13.183 11.477 -14.750 1.00 51.72 87 VAL A C 1
ATOM 666 O O . VAL A 1 87 ? -13.151 12.557 -15.336 1.00 51.72 87 VAL A O 1
ATOM 669 N N . GLY A 1 88 ? -13.639 10.366 -15.321 1.00 54.53 88 GLY A N 1
ATOM 670 C CA . GLY A 1 88 ? -14.283 10.367 -16.628 1.00 54.53 88 GLY A CA 1
ATOM 671 C C . GLY A 1 88 ? -14.497 8.962 -17.181 1.00 54.53 88 GLY A C 1
ATOM 672 O O . GLY A 1 88 ? -14.117 7.964 -16.563 1.00 54.53 88 GLY A O 1
ATOM 673 N N . ILE A 1 89 ? -15.073 8.904 -18.380 1.00 56.25 89 ILE A N 1
ATOM 674 C CA . ILE A 1 89 ? -15.287 7.676 -19.148 1.00 56.25 89 ILE A CA 1
ATOM 675 C C . ILE A 1 89 ? -14.688 7.886 -20.537 1.00 56.25 89 ILE A C 1
ATOM 677 O O . ILE A 1 89 ? -15.042 8.844 -21.222 1.00 56.25 89 ILE A O 1
ATOM 681 N N . GLN A 1 90 ? -13.793 6.997 -20.969 1.00 55.47 90 GLN A N 1
ATOM 682 C CA . GLN A 1 90 ? -13.311 6.977 -22.349 1.00 55.47 90 GLN A CA 1
ATOM 683 C C . GLN A 1 90 ? -13.487 5.571 -22.909 1.00 55.47 90 GLN A C 1
ATOM 685 O O . GLN A 1 90 ? -12.919 4.620 -22.381 1.00 55.47 90 GLN A O 1
ATOM 690 N N . ALA A 1 91 ? -14.285 5.445 -23.974 1.00 56.22 91 ALA A N 1
ATOM 691 C CA . ALA A 1 91 ? -14.571 4.170 -24.637 1.00 56.22 91 ALA A CA 1
ATOM 692 C C . ALA A 1 91 ? -15.015 3.053 -23.661 1.00 56.22 91 ALA A C 1
ATOM 694 O O . ALA A 1 91 ? -14.517 1.934 -23.737 1.00 56.22 91 ALA A O 1
ATOM 695 N N . ASN A 1 92 ? -15.927 3.371 -22.731 1.00 61.56 92 ASN A N 1
ATOM 696 C CA . ASN A 1 92 ? -16.429 2.470 -21.674 1.00 61.56 92 ASN A CA 1
ATOM 697 C C . ASN A 1 92 ? -15.366 1.997 -20.662 1.00 61.56 92 ASN A C 1
ATOM 699 O O . ASN A 1 92 ? -15.579 1.038 -19.927 1.00 61.56 92 ASN A O 1
ATOM 703 N N . ILE A 1 93 ? -14.220 2.681 -20.593 1.00 64.56 93 ILE A N 1
ATOM 704 C CA . ILE A 1 93 ? -13.174 2.440 -19.598 1.00 64.56 93 ILE A CA 1
ATOM 705 C C . ILE A 1 93 ? -13.125 3.649 -18.663 1.00 64.56 93 ILE A C 1
ATOM 707 O O . ILE A 1 93 ? -12.786 4.761 -19.077 1.00 64.56 93 ILE A O 1
ATOM 711 N N . ALA A 1 94 ? -13.464 3.426 -17.394 1.00 73.69 94 ALA A N 1
ATOM 712 C CA . ALA A 1 94 ? -13.377 4.427 -16.336 1.00 73.69 94 ALA A CA 1
ATOM 713 C C . ALA A 1 94 ? -12.167 4.168 -15.429 1.00 73.69 94 ALA A C 1
ATOM 715 O O . ALA A 1 94 ? -11.689 3.037 -15.295 1.00 73.69 94 ALA A O 1
ATOM 716 N N . SER A 1 95 ? -11.659 5.216 -14.775 1.00 80.81 95 SER A N 1
ATOM 717 C CA . SER A 1 95 ? -10.645 5.030 -13.737 1.00 80.81 95 SER A CA 1
ATOM 718 C C . SER A 1 95 ? -11.261 4.312 -12.529 1.00 80.81 95 SER A C 1
ATOM 720 O 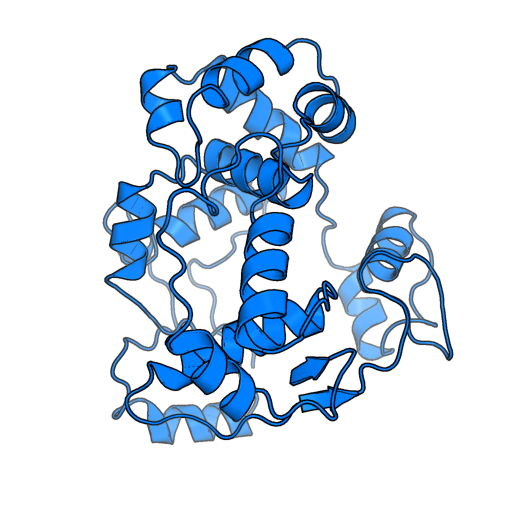O . SER A 1 95 ? -12.451 4.443 -12.234 1.00 80.81 95 SER A O 1
ATOM 722 N N . ALA A 1 96 ? -10.445 3.582 -11.763 1.00 85.12 96 ALA A N 1
ATOM 723 C CA . ALA A 1 96 ? -10.919 2.966 -10.522 1.00 85.12 96 ALA A CA 1
ATOM 724 C C . ALA A 1 96 ? -11.474 4.012 -9.529 1.00 85.12 96 ALA A C 1
ATOM 726 O O . ALA A 1 96 ? -12.291 3.682 -8.673 1.00 85.12 96 ALA A O 1
ATOM 727 N N . SER A 1 97 ? -11.027 5.270 -9.624 1.00 84.38 97 SER A N 1
ATOM 728 C CA . SER A 1 97 ? -11.555 6.389 -8.837 1.00 84.38 97 SER A CA 1
ATOM 729 C C . SER A 1 97 ? -12.986 6.737 -9.239 1.00 84.38 97 SER A C 1
ATOM 731 O O . SER A 1 97 ? -13.830 6.826 -8.350 1.00 84.38 97 SER A O 1
ATOM 733 N N . THR A 1 98 ? -13.277 6.810 -10.540 1.00 86.19 98 THR A N 1
ATOM 734 C CA . THR A 1 98 ? -14.636 7.013 -11.068 1.00 86.19 98 THR A CA 1
ATOM 735 C C . THR A 1 98 ? -15.576 5.880 -10.671 1.00 86.19 98 THR A C 1
ATOM 737 O O . THR A 1 98 ? -16.660 6.152 -10.167 1.00 86.19 98 THR A O 1
ATOM 740 N N . VAL A 1 99 ? -15.150 4.614 -10.787 1.00 89.75 99 VAL A N 1
ATOM 741 C CA . VAL A 1 99 ? -15.976 3.470 -10.346 1.00 89.75 99 VAL A CA 1
ATOM 742 C C . VAL A 1 99 ? -16.348 3.605 -8.864 1.00 89.75 99 VAL A C 1
ATOM 744 O O . VAL A 1 99 ? -17.511 3.474 -8.499 1.00 89.75 99 VAL A O 1
ATOM 747 N N . ARG A 1 100 ? -15.387 3.950 -7.995 1.00 90.75 100 ARG A N 1
ATOM 748 C CA . ARG A 1 100 ? -15.660 4.180 -6.564 1.00 90.75 100 ARG A CA 1
ATOM 749 C C . ARG A 1 100 ? -16.537 5.401 -6.294 1.00 90.75 100 ARG A C 1
ATOM 751 O O . ARG A 1 100 ? -17.127 5.472 -5.222 1.00 90.75 100 ARG A O 1
ATOM 758 N N . GLU A 1 101 ? -16.538 6.415 -7.154 1.00 88.94 101 GLU A N 1
ATOM 759 C CA . GLU A 1 101 ? -17.448 7.564 -7.035 1.00 88.94 101 GLU A CA 1
ATOM 760 C C . GLU A 1 101 ? -18.874 7.162 -7.368 1.00 88.94 101 GLU A C 1
ATOM 762 O O . GLU A 1 101 ? -19.761 7.434 -6.567 1.00 88.94 101 GLU A O 1
ATOM 767 N N . TYR A 1 102 ? -19.059 6.430 -8.466 1.00 91.50 102 TYR A N 1
ATOM 768 C CA . TYR A 1 102 ? -20.362 5.921 -8.875 1.00 91.50 102 TYR A CA 1
ATOM 769 C C . TYR A 1 102 ? -20.956 5.014 -7.794 1.00 91.50 102 TYR A C 1
ATOM 771 O O . TYR A 1 102 ? -22.063 5.267 -7.332 1.00 91.50 102 TYR A O 1
ATOM 779 N N . LEU A 1 103 ? -20.177 4.049 -7.288 1.00 91.75 103 LEU A N 1
ATOM 780 C CA . LEU A 1 103 ? -20.619 3.155 -6.209 1.00 91.75 103 LEU A CA 1
ATOM 781 C C . LEU A 1 103 ? -20.976 3.892 -4.910 1.00 91.75 103 LEU A C 1
ATOM 783 O O . LEU A 1 103 ? -21.853 3.448 -4.185 1.00 91.75 103 LEU A O 1
ATOM 787 N N . ARG A 1 104 ? -20.301 5.001 -4.582 1.00 89.88 104 ARG A N 1
ATOM 788 C CA . ARG A 1 104 ? -20.610 5.797 -3.375 1.00 89.88 104 ARG A CA 1
ATOM 789 C C . ARG A 1 104 ? -21.799 6.732 -3.555 1.00 89.88 104 ARG A C 1
ATOM 791 O O . ARG A 1 104 ? -22.349 7.185 -2.558 1.00 89.88 104 ARG A O 1
ATOM 798 N N . ALA A 1 105 ? -22.117 7.079 -4.795 1.00 90.44 105 ALA A N 1
ATOM 799 C CA . ALA A 1 105 ? -23.250 7.916 -5.159 1.00 90.44 105 ALA A CA 1
ATOM 800 C C . ALA A 1 105 ? -24.483 7.083 -5.557 1.00 90.44 105 ALA A C 1
ATOM 802 O O . ALA A 1 105 ? -25.423 7.648 -6.110 1.00 90.44 105 ALA A O 1
ATOM 803 N N . ASP A 1 106 ? -24.451 5.762 -5.327 1.00 89.69 106 ASP A N 1
ATOM 804 C CA . ASP A 1 106 ? -25.471 4.795 -5.753 1.00 89.69 106 ASP A CA 1
ATOM 805 C C . ASP A 1 106 ? -25.829 4.912 -7.251 1.00 89.69 106 ASP A C 1
ATOM 807 O O . ASP A 1 106 ? -26.970 4.722 -7.672 1.00 89.69 106 ASP A O 1
ATOM 811 N N . GLN A 1 107 ? -24.834 5.240 -8.082 1.00 91.75 107 GLN A N 1
ATOM 812 C CA . GLN A 1 107 ? -24.962 5.327 -9.537 1.00 91.75 107 GLN A CA 1
ATOM 813 C C . GLN A 1 107 ? -24.615 3.989 -10.203 1.00 91.75 107 GLN A C 1
ATOM 815 O O . GLN A 1 107 ? -23.719 3.268 -9.756 1.00 91.75 107 GLN A O 1
ATOM 820 N N . SER A 1 108 ? -25.288 3.677 -11.318 1.00 90.56 108 SER A N 1
ATOM 821 C CA . SER A 1 108 ? -25.044 2.437 -12.069 1.00 90.56 108 SER A CA 1
ATOM 822 C C . SER A 1 108 ? -23.633 2.394 -12.656 1.00 90.56 108 SER A C 1
ATOM 824 O O . SER A 1 108 ? -23.217 3.300 -13.377 1.00 90.56 108 SER A O 1
ATOM 826 N N . VAL A 1 109 ? -22.916 1.301 -12.387 1.00 92.06 109 VAL A N 1
ATOM 827 C CA . VAL A 1 109 ? -21.571 1.036 -12.921 1.00 92.06 109 VAL A CA 1
ATOM 828 C C . VAL A 1 109 ? -21.573 0.146 -14.167 1.00 92.06 109 VAL A C 1
ATOM 830 O O . VAL A 1 109 ? -20.509 -0.100 -14.724 1.00 92.06 109 VAL A O 1
ATOM 833 N N . GLU A 1 110 ? -22.737 -0.318 -14.631 1.00 91.75 110 GLU A N 1
ATOM 834 C CA . GLU A 1 110 ? -22.879 -1.299 -15.725 1.00 91.75 110 GLU A CA 1
ATOM 835 C C . GLU A 1 110 ? -22.128 -0.916 -17.005 1.00 91.75 110 GLU A C 1
ATOM 837 O O . GLU A 1 110 ? -21.567 -1.771 -17.681 1.00 91.75 110 GLU A O 1
ATOM 842 N N . ALA A 1 111 ? -22.081 0.379 -17.326 1.00 88.88 111 ALA A N 1
ATOM 843 C CA . ALA A 1 111 ? -21.420 0.881 -18.528 1.00 88.88 111 ALA A CA 1
ATOM 844 C C . ALA A 1 111 ? -19.886 0.986 -18.407 1.00 88.88 111 ALA A C 1
ATOM 846 O O . ALA A 1 111 ? -19.215 1.276 -19.398 1.00 88.88 111 ALA A O 1
ATOM 847 N N . ILE A 1 112 ? -19.329 0.819 -17.202 1.00 87.75 112 ILE A N 1
ATOM 848 C CA . ILE A 1 112 ? -17.918 1.107 -16.896 1.00 87.75 112 ILE A CA 1
ATOM 849 C C . ILE A 1 112 ? -17.181 -0.046 -16.204 1.00 87.75 112 ILE A C 1
ATOM 851 O O . ILE A 1 112 ? -15.985 0.074 -15.927 1.00 87.75 112 ILE A O 1
ATOM 855 N N . VAL A 1 113 ? -17.871 -1.154 -15.923 1.00 89.75 113 VAL A N 1
ATOM 856 C CA . VAL A 1 113 ? -17.283 -2.391 -15.394 1.00 89.75 113 VAL A CA 1
ATOM 857 C C . VAL A 1 113 ? -17.799 -3.601 -16.181 1.00 89.75 113 VAL A C 1
ATOM 859 O O . VAL A 1 113 ? -18.892 -3.538 -16.740 1.00 89.75 113 VAL A O 1
ATOM 862 N N . PRO A 1 114 ? -17.049 -4.717 -16.226 1.00 90.62 114 PRO A N 1
ATOM 863 C CA . PRO A 1 114 ? -17.563 -5.986 -16.738 1.00 90.62 114 PRO A CA 1
ATOM 864 C C . PRO A 1 114 ? -18.881 -6.395 -16.064 1.00 90.62 114 PRO A C 1
ATOM 866 O O . PRO A 1 114 ? -19.023 -6.250 -14.847 1.00 90.62 114 PRO A O 1
ATOM 869 N N . THR A 1 115 ? -19.835 -6.914 -16.842 1.00 91.31 115 THR A N 1
ATOM 870 C CA . THR A 1 115 ? -21.202 -7.231 -16.390 1.00 91.31 115 THR A CA 1
ATOM 871 C C . THR A 1 115 ? -21.218 -8.168 -15.182 1.00 91.31 115 THR A C 1
ATOM 873 O O . THR A 1 115 ? -21.993 -7.970 -14.251 1.00 91.31 115 THR A O 1
ATOM 876 N N . GLU A 1 116 ? -20.309 -9.140 -15.139 1.00 91.31 116 GLU A N 1
ATOM 877 C CA . GLU A 1 116 ? -20.152 -10.083 -14.031 1.00 91.31 116 GLU A CA 1
ATOM 878 C C . GLU A 1 116 ? -19.772 -9.419 -12.695 1.00 91.31 116 GLU A C 1
ATOM 880 O O . GLU A 1 116 ? -19.975 -10.006 -11.632 1.00 91.31 116 GLU A O 1
ATOM 885 N N . LEU A 1 117 ? -19.236 -8.193 -12.726 1.00 92.31 117 LEU A N 1
ATOM 886 C CA . LEU A 1 117 ? -18.853 -7.449 -11.528 1.00 92.31 117 LEU A CA 1
ATOM 887 C C . LEU A 1 117 ? -19.970 -6.553 -10.986 1.00 92.31 117 LEU A C 1
ATOM 889 O O . LEU A 1 117 ? -19.855 -6.093 -9.851 1.00 92.31 117 LEU A O 1
ATOM 893 N N . VAL A 1 118 ? -21.040 -6.307 -11.746 1.00 92.12 118 VAL A N 1
ATOM 894 C CA . VAL A 1 118 ? -22.125 -5.393 -11.345 1.00 92.12 118 VAL A CA 1
ATOM 895 C C . VAL A 1 118 ? -22.806 -5.898 -10.072 1.00 92.12 118 VAL A C 1
ATOM 897 O O . VAL A 1 118 ? -22.773 -5.227 -9.038 1.00 92.12 118 VAL A O 1
ATOM 900 N N . ASP A 1 119 ? -23.312 -7.133 -10.107 1.00 91.31 119 ASP A N 1
ATOM 901 C CA . ASP A 1 119 ? -23.939 -7.780 -8.948 1.00 91.31 119 ASP A CA 1
ATOM 902 C C . ASP A 1 119 ? -22.957 -7.988 -7.795 1.00 91.31 119 ASP A C 1
ATOM 904 O O . ASP A 1 119 ? -23.343 -7.968 -6.623 1.00 91.31 119 ASP A O 1
ATOM 908 N N . PHE A 1 120 ? -21.681 -8.221 -8.118 1.00 91.56 120 PHE A N 1
ATOM 909 C CA . PHE A 1 120 ? -20.641 -8.364 -7.111 1.00 91.56 120 PHE A CA 1
ATOM 910 C C . PHE A 1 120 ? -20.475 -7.061 -6.329 1.00 91.56 120 PHE A C 1
ATOM 912 O O . PHE A 1 120 ? -20.551 -7.090 -5.099 1.00 91.56 120 PHE A O 1
ATOM 919 N N . TYR A 1 121 ? -20.297 -5.930 -7.023 1.00 91.94 121 TYR A N 1
ATOM 920 C CA . TYR A 1 121 ? -20.118 -4.620 -6.401 1.00 91.94 121 TYR A CA 1
ATOM 921 C C . TYR A 1 121 ? -21.349 -4.161 -5.624 1.00 91.94 121 TYR A C 1
ATOM 923 O O . TYR A 1 121 ? -21.178 -3.623 -4.531 1.00 91.94 121 TYR A O 1
ATOM 931 N N . ALA A 1 122 ? -22.558 -4.437 -6.122 1.00 87.69 122 ALA A N 1
ATOM 932 C CA . ALA A 1 122 ? -23.806 -4.114 -5.426 1.00 87.69 122 ALA A CA 1
ATOM 933 C C . ALA A 1 122 ? -23.912 -4.777 -4.037 1.00 87.69 122 ALA A C 1
ATOM 935 O O . ALA A 1 122 ? -24.569 -4.255 -3.141 1.00 87.69 122 ALA A O 1
ATOM 936 N N . LYS A 1 123 ? -23.244 -5.922 -3.840 1.00 89.25 123 LYS A N 1
ATOM 937 C CA . LYS A 1 123 ? -23.234 -6.673 -2.573 1.00 89.25 123 LYS A CA 1
ATOM 938 C C . LYS A 1 123 ? -22.049 -6.325 -1.668 1.00 89.25 123 LYS A C 1
ATOM 940 O O . LYS A 1 123 ? -21.997 -6.813 -0.540 1.00 89.25 123 LYS A O 1
ATOM 945 N N . GLN A 1 124 ? -21.079 -5.540 -2.144 1.00 88.94 124 GLN A N 1
ATOM 946 C CA . GLN A 1 124 ? -19.892 -5.204 -1.359 1.00 88.94 124 GLN A CA 1
ATOM 947 C C . GLN A 1 124 ? -20.112 -3.963 -0.499 1.00 88.94 124 GLN A C 1
ATOM 949 O O . GLN A 1 124 ? -20.572 -2.921 -0.971 1.00 88.94 124 GLN A O 1
ATOM 954 N N . GLN A 1 125 ? -19.658 -4.042 0.751 1.00 89.06 125 GLN A N 1
ATOM 955 C CA . GLN A 1 125 ? -19.552 -2.871 1.606 1.00 89.06 125 GLN A CA 1
ATOM 956 C C . GLN A 1 125 ? -18.556 -1.866 1.017 1.00 89.06 125 GLN A C 1
ATOM 958 O O . GLN A 1 125 ? -17.418 -2.204 0.683 1.00 89.06 125 GLN A O 1
ATOM 963 N N . GLN A 1 126 ? -18.975 -0.603 0.947 1.00 90.00 126 GLN A N 1
ATOM 964 C CA . GLN A 1 126 ? -18.102 0.491 0.547 1.00 90.00 126 GLN A CA 1
ATOM 965 C C . GLN A 1 126 ? -17.324 1.023 1.753 1.00 90.00 126 GLN A C 1
ATOM 967 O O . GLN A 1 126 ? -17.890 1.302 2.815 1.00 90.00 126 GLN A O 1
ATOM 972 N N . TYR A 1 127 ? -16.015 1.194 1.565 1.00 90.94 127 TYR A N 1
ATOM 973 C CA . TYR A 1 127 ? -15.123 1.768 2.566 1.00 90.94 127 TYR A CA 1
ATOM 974 C C . TYR A 1 127 ? -14.670 3.166 2.154 1.00 90.94 127 TYR A C 1
ATOM 976 O O . TYR A 1 127 ? -14.239 3.399 1.022 1.00 90.94 127 TYR A O 1
ATOM 984 N N . SER A 1 128 ? -14.726 4.109 3.090 1.00 92.25 128 SER A N 1
ATOM 985 C CA . SER A 1 128 ? -14.299 5.488 2.872 1.00 92.25 128 SER A CA 1
ATOM 986 C C . SER A 1 128 ? -13.554 6.043 4.077 1.00 92.25 128 SER A C 1
ATOM 988 O O . SER A 1 128 ? -13.691 5.562 5.200 1.00 92.25 128 SER A O 1
ATOM 990 N N . TRP A 1 129 ? -12.794 7.116 3.860 1.00 94.44 129 TRP A N 1
ATOM 991 C CA . TRP A 1 129 ? -12.074 7.791 4.939 1.00 94.44 129 TRP A CA 1
ATOM 992 C C . TRP A 1 129 ? -12.977 8.279 6.075 1.00 94.44 129 TRP A C 1
ATOM 994 O O . TRP A 1 129 ? -12.478 8.418 7.184 1.00 94.44 129 TRP A O 1
ATOM 1004 N N . ALA A 1 130 ? -14.278 8.483 5.840 1.00 94.56 130 ALA A N 1
ATOM 1005 C CA . ALA A 1 130 ? -15.224 8.840 6.895 1.00 94.56 130 ALA A CA 1
ATOM 1006 C C . ALA A 1 130 ? -15.312 7.757 7.987 1.00 94.56 130 ALA A C 1
ATOM 1008 O O . ALA A 1 130 ? -15.411 8.090 9.161 1.00 94.56 130 ALA A O 1
ATOM 1009 N N . GLN A 1 131 ? -15.191 6.474 7.625 1.00 95.62 131 GLN A N 1
ATOM 1010 C CA . GLN A 1 131 ? -15.196 5.367 8.591 1.00 95.62 131 GLN A CA 1
ATOM 1011 C C . GLN A 1 131 ? -13.853 5.204 9.315 1.00 95.62 131 GLN A C 1
ATOM 1013 O O . GLN A 1 131 ? -13.822 4.771 10.462 1.00 95.62 131 GLN A O 1
ATOM 1018 N N . PHE A 1 132 ? -12.734 5.544 8.664 1.00 96.62 132 PHE A N 1
ATOM 1019 C CA . PHE A 1 132 ? -11.392 5.411 9.252 1.00 96.62 132 PHE A CA 1
ATOM 1020 C C . PHE A 1 132 ? -10.982 6.616 10.106 1.00 96.62 132 PHE A C 1
ATOM 1022 O O . PHE A 1 132 ? -10.196 6.468 11.040 1.00 96.62 132 PHE A O 1
ATOM 1029 N N . PHE A 1 133 ? -11.482 7.811 9.786 1.00 97.81 133 PHE A N 1
ATOM 1030 C CA . PHE A 1 133 ? -11.060 9.056 10.426 1.00 97.81 133 PHE A CA 1
ATOM 1031 C C . PHE A 1 133 ? -11.286 9.086 11.949 1.00 97.81 133 PHE A C 1
ATOM 1033 O O . PHE A 1 133 ? -10.364 9.511 12.646 1.00 97.81 133 PHE A O 1
ATOM 1040 N N . PRO A 1 134 ? -12.406 8.578 12.506 1.00 97.44 134 PRO A N 1
ATOM 1041 C CA . PRO A 1 134 ? -12.585 8.506 13.957 1.00 97.44 134 PRO A CA 1
ATOM 1042 C C . PRO A 1 134 ? -11.491 7.695 14.666 1.00 97.44 134 PRO A C 1
ATOM 1044 O O . PRO A 1 134 ? -11.027 8.091 15.731 1.00 97.44 134 PRO A O 1
ATOM 1047 N N . TRP A 1 135 ? -11.014 6.605 14.055 1.00 97.50 135 TRP A N 1
ATOM 1048 C CA . TRP A 1 135 ? -9.955 5.759 14.619 1.00 97.50 135 TRP A CA 1
ATOM 1049 C C . TRP A 1 135 ? -8.585 6.434 14.577 1.00 97.50 135 TRP A C 1
ATOM 1051 O O . TRP A 1 135 ? -7.815 6.343 15.534 1.00 97.50 135 TRP A O 1
ATOM 1061 N N . LEU A 1 136 ? -8.297 7.161 13.493 1.00 98.12 136 LEU A N 1
ATOM 1062 C CA . LEU A 1 136 ? -7.122 8.026 13.419 1.00 98.12 136 LEU A CA 1
ATOM 1063 C C . LEU A 1 136 ? -7.170 9.099 14.511 1.00 98.12 136 LEU A C 1
ATOM 1065 O O . LEU A 1 136 ? -6.177 9.294 15.212 1.00 98.12 136 LEU A O 1
ATOM 1069 N N . LYS A 1 137 ? -8.316 9.780 14.648 1.00 98.25 137 LYS A N 1
ATOM 1070 C CA . LYS A 1 137 ? -8.526 10.844 15.634 1.00 98.25 137 LYS A CA 1
ATOM 1071 C C . LYS A 1 137 ? -8.319 10.321 17.049 1.00 98.25 137 LYS A C 1
ATOM 1073 O O . LYS A 1 137 ? -7.467 10.848 17.756 1.00 98.25 137 LYS A O 1
ATOM 1078 N N . TYR A 1 138 ? -8.972 9.214 17.395 1.00 97.44 138 TYR A N 1
ATOM 1079 C CA . TYR A 1 138 ? -8.774 8.529 18.670 1.00 97.44 138 TYR A CA 1
ATOM 1080 C C . TYR A 1 138 ? -7.297 8.217 18.937 1.00 97.44 138 TYR A C 1
ATOM 1082 O O . TYR A 1 138 ? -6.776 8.551 20.002 1.00 97.44 138 TYR A O 1
ATOM 1090 N N . ARG A 1 139 ? -6.587 7.610 17.975 1.00 97.69 139 ARG A N 1
ATOM 1091 C CA . ARG A 1 139 ? -5.180 7.248 18.188 1.00 97.69 139 ARG A CA 1
ATOM 1092 C C . ARG A 1 139 ? -4.296 8.478 18.368 1.00 97.69 139 ARG A C 1
ATOM 1094 O O . ARG A 1 139 ? -3.414 8.447 19.212 1.00 97.69 139 ARG A O 1
ATOM 1101 N N . LEU A 1 140 ? -4.523 9.555 17.619 1.00 98.19 140 LEU A N 1
ATOM 1102 C CA . LEU A 1 140 ? -3.750 10.793 17.767 1.00 98.19 140 LEU A CA 1
ATOM 1103 C C . LEU A 1 140 ? -4.025 11.522 19.088 1.00 98.19 140 LEU A C 1
ATOM 1105 O O . LEU A 1 140 ? -3.123 12.180 19.590 1.00 98.19 140 LEU A O 1
ATOM 1109 N N . GLN A 1 141 ? -5.232 11.398 19.640 1.00 97.19 141 GLN A N 1
ATOM 1110 C CA . GLN A 1 141 ? -5.613 12.013 20.917 1.00 97.19 141 GLN A CA 1
ATOM 1111 C C . GLN A 1 141 ? -5.143 11.215 22.141 1.00 97.19 141 GLN A C 1
ATOM 1113 O O . GLN A 1 141 ? -5.042 11.770 23.229 1.00 97.19 141 GLN A O 1
ATOM 1118 N N . THR A 1 142 ? -4.880 9.915 21.979 1.00 97.38 142 THR A N 1
ATOM 1119 C CA . THR A 1 142 ? -4.529 9.009 23.089 1.00 97.38 142 THR A CA 1
ATOM 1120 C C . THR A 1 142 ? -3.080 8.536 23.074 1.00 97.38 142 THR A C 1
ATOM 1122 O O . THR A 1 142 ? -2.598 8.038 24.086 1.00 97.38 142 THR A O 1
ATOM 1125 N N . ALA A 1 143 ? -2.381 8.644 21.941 1.00 97.38 143 ALA A N 1
ATOM 1126 C CA . ALA A 1 143 ? -0.982 8.252 21.837 1.00 97.38 143 ALA A CA 1
ATOM 1127 C C . ALA A 1 143 ? -0.051 9.291 22.459 1.00 97.38 143 ALA A C 1
ATOM 1129 O O . ALA A 1 143 ? -0.144 10.484 22.168 1.00 97.38 143 ALA A O 1
ATOM 1130 N N . GLU A 1 144 ? 0.947 8.810 23.190 1.00 97.00 144 GLU A N 1
ATOM 1131 C CA . GLU A 1 144 ? 2.085 9.637 23.573 1.00 97.00 144 GLU A CA 1
ATOM 1132 C C . GLU A 1 144 ? 2.924 9.996 22.339 1.00 97.00 144 GLU A C 1
ATOM 1134 O O . GLU A 1 144 ? 3.117 9.185 21.424 1.00 97.00 144 GLU A O 1
ATOM 1139 N N . LEU A 1 145 ? 3.515 11.196 22.325 1.00 96.62 145 LEU A N 1
ATOM 1140 C CA . LEU A 1 145 ? 4.376 11.638 21.216 1.00 96.62 145 LEU A CA 1
ATOM 1141 C C . LEU A 1 145 ? 5.538 10.668 20.959 1.00 96.62 145 LEU A C 1
ATOM 1143 O O . LEU A 1 145 ? 5.912 10.435 19.808 1.00 96.62 145 LEU A O 1
ATOM 1147 N N . ASN A 1 146 ? 6.086 10.068 22.018 1.00 96.81 146 ASN A N 1
ATOM 1148 C CA . ASN A 1 146 ? 7.153 9.076 21.902 1.00 96.81 146 ASN A CA 1
ATOM 1149 C C . ASN A 1 146 ? 6.699 7.806 21.174 1.00 96.81 146 ASN A C 1
ATOM 1151 O O . ASN A 1 146 ? 7.486 7.244 20.420 1.00 96.81 146 ASN A O 1
ATOM 1155 N N . GLU A 1 147 ? 5.442 7.386 21.320 1.00 97.50 147 GLU A N 1
ATOM 1156 C CA . GLU A 1 147 ? 4.900 6.257 20.559 1.00 97.50 147 GLU A CA 1
ATOM 1157 C C . GLU A 1 147 ? 4.711 6.620 19.084 1.00 97.50 147 GLU A C 1
ATOM 1159 O O . GLU A 1 147 ? 5.067 5.843 18.196 1.00 97.50 147 GLU A O 1
ATOM 1164 N N . LEU A 1 148 ? 4.191 7.820 18.806 1.00 98.12 148 LEU A N 1
ATOM 1165 C CA . LEU A 1 148 ? 3.968 8.295 17.437 1.00 98.12 148 LEU A CA 1
ATOM 1166 C C . LEU A 1 148 ? 5.275 8.395 16.642 1.00 98.12 148 LEU A C 1
ATOM 1168 O O . LEU A 1 148 ? 5.294 8.078 15.452 1.00 98.12 148 LEU A O 1
ATOM 1172 N N . ARG A 1 149 ? 6.382 8.760 17.296 1.00 97.81 149 ARG A N 1
ATOM 1173 C CA . ARG A 1 149 ? 7.727 8.778 16.692 1.00 97.81 149 ARG A CA 1
ATOM 1174 C C . ARG A 1 149 ? 8.195 7.409 16.212 1.00 97.81 149 ARG A C 1
ATOM 1176 O O . ARG A 1 149 ? 8.972 7.337 15.265 1.00 97.81 149 ARG A O 1
ATOM 1183 N N . LEU A 1 150 ? 7.720 6.331 16.835 1.00 97.81 150 LEU A N 1
ATOM 1184 C CA . LEU A 1 150 ? 8.078 4.968 16.443 1.00 97.81 150 LEU A CA 1
ATOM 1185 C C . LEU A 1 150 ? 7.325 4.500 15.196 1.00 97.81 150 LEU A C 1
ATOM 1187 O O . LEU A 1 150 ? 7.710 3.485 14.612 1.00 97.81 150 LEU A O 1
ATOM 1191 N N . VAL A 1 151 ? 6.263 5.196 14.777 1.00 98.19 151 VAL A N 1
ATOM 1192 C CA . VAL A 1 151 ? 5.470 4.827 13.599 1.00 98.19 151 VAL A CA 1
ATOM 1193 C C . VAL A 1 151 ? 6.334 4.886 12.338 1.00 98.19 151 VAL A C 1
ATOM 1195 O O . VAL A 1 151 ? 7.053 5.847 12.067 1.00 98.19 151 VAL A O 1
ATOM 1198 N N . ALA A 1 152 ? 6.250 3.838 11.524 1.00 95.50 152 ALA A N 1
ATOM 1199 C CA . ALA A 1 152 ? 6.966 3.726 10.270 1.00 95.50 152 ALA A CA 1
ATOM 1200 C C . ALA A 1 152 ? 6.658 4.926 9.368 1.00 95.50 152 ALA A C 1
ATOM 1202 O O . ALA A 1 152 ? 5.505 5.312 9.177 1.00 95.50 152 ALA A O 1
ATOM 1203 N N . THR A 1 153 ? 7.702 5.482 8.754 1.00 90.75 153 THR A N 1
ATOM 1204 C CA . THR A 1 153 ? 7.635 6.659 7.866 1.00 90.75 153 THR A CA 1
ATOM 1205 C C . THR A 1 153 ? 7.262 7.986 8.540 1.00 90.75 153 THR A C 1
ATOM 1207 O O . THR A 1 153 ? 7.185 9.001 7.834 1.00 90.75 153 THR A O 1
ATOM 1210 N N . MET A 1 154 ? 7.094 8.009 9.872 1.00 96.06 154 MET A N 1
ATOM 1211 C CA . MET A 1 154 ? 7.028 9.250 10.641 1.00 96.06 154 MET A CA 1
ATOM 1212 C C . MET A 1 154 ? 8.319 10.039 10.408 1.00 96.06 154 MET A C 1
ATOM 1214 O O . MET A 1 154 ? 9.421 9.511 10.537 1.00 96.06 154 MET A O 1
ATOM 1218 N N . ALA A 1 155 ? 8.177 11.291 9.989 1.00 92.62 155 ALA A N 1
ATOM 1219 C CA . ALA A 1 155 ? 9.302 12.202 9.841 1.00 92.62 155 ALA A CA 1
ATOM 1220 C C . ALA A 1 155 ? 9.283 13.191 10.999 1.00 92.62 155 ALA A C 1
ATOM 1222 O O . ALA A 1 155 ? 8.203 13.585 11.429 1.00 92.62 155 ALA A O 1
ATOM 1223 N N . GLU A 1 156 ? 10.462 13.615 11.443 1.00 88.38 156 GLU A N 1
ATOM 1224 C CA . GLU A 1 156 ? 10.610 14.565 12.544 1.00 88.38 156 GLU A CA 1
ATOM 1225 C C . GLU A 1 156 ? 9.694 15.788 12.378 1.00 88.38 156 GLU A C 1
ATOM 1227 O O . GLU A 1 156 ? 9.631 16.410 11.307 1.00 88.38 156 GLU A O 1
ATOM 1232 N N . GLY A 1 157 ? 8.942 16.086 13.437 1.00 92.12 157 GLY A N 1
ATOM 1233 C CA . GLY A 1 157 ? 8.002 17.199 13.501 1.00 92.12 157 GLY A CA 1
ATOM 1234 C C . GLY A 1 157 ? 6.602 16.879 12.969 1.00 92.12 157 GLY A C 1
ATOM 1235 O O . GLY A 1 157 ? 5.665 17.631 13.252 1.00 92.12 157 GLY A O 1
ATOM 1236 N N . LEU A 1 158 ? 6.408 15.784 12.218 1.00 95.00 158 LEU A N 1
ATOM 1237 C CA . LEU A 1 158 ? 5.064 15.391 11.781 1.00 95.00 158 LEU A CA 1
ATOM 1238 C C . LEU A 1 158 ? 4.211 14.886 12.939 1.00 95.00 158 LEU A C 1
ATOM 1240 O O . LEU A 1 158 ? 3.008 15.122 12.904 1.00 95.00 158 LEU A O 1
ATOM 1244 N N . GLU A 1 159 ? 4.796 14.261 13.959 1.00 96.50 159 GLU A N 1
ATOM 1245 C CA . GLU A 1 159 ? 4.059 13.813 15.138 1.00 96.50 159 GLU A CA 1
ATOM 1246 C C . GLU A 1 159 ? 3.364 14.995 15.828 1.00 96.50 159 GLU A C 1
ATOM 1248 O O . GLU A 1 159 ? 2.161 14.938 16.061 1.00 96.50 159 GLU A O 1
ATOM 1253 N N . TYR A 1 160 ? 4.077 16.115 16.006 1.00 96.12 160 TYR A N 1
ATOM 1254 C CA . TYR A 1 160 ? 3.529 17.352 16.566 1.00 96.12 160 TYR A CA 1
ATOM 1255 C C . TYR A 1 160 ? 2.469 17.964 15.658 1.00 96.12 160 TYR A C 1
ATOM 1257 O O . TYR A 1 160 ? 1.406 18.375 16.111 1.00 96.12 160 TYR A O 1
ATOM 1265 N N . ARG A 1 161 ? 2.742 18.030 14.351 1.00 95.50 161 ARG A N 1
ATOM 1266 C CA . ARG A 1 161 ? 1.800 18.628 13.401 1.00 95.50 161 ARG A CA 1
ATOM 1267 C C . ARG A 1 161 ? 0.498 17.833 13.312 1.00 95.50 161 ARG A C 1
ATOM 1269 O O . ARG A 1 161 ? -0.556 18.438 13.155 1.00 95.50 161 ARG A O 1
ATOM 1276 N N . PHE A 1 162 ? 0.562 16.503 13.368 1.00 97.50 162 PHE A N 1
ATOM 1277 C CA . PHE A 1 162 ? -0.625 15.652 13.343 1.00 97.50 162 PHE A CA 1
ATOM 1278 C C . PHE A 1 162 ? -1.451 15.828 14.620 1.00 97.50 162 PHE A C 1
ATOM 1280 O O . PHE A 1 162 ? -2.654 16.046 14.507 1.00 97.50 162 PHE A O 1
ATOM 1287 N N . THR A 1 163 ? -0.829 15.794 15.803 1.00 97.19 163 THR A N 1
ATOM 1288 C CA . THR A 1 163 ? -1.553 15.952 17.076 1.00 97.19 163 THR A CA 1
ATOM 1289 C C . THR A 1 163 ? -2.132 17.356 17.240 1.00 97.19 163 THR A C 1
ATOM 1291 O O . THR A 1 163 ? -3.284 17.493 17.616 1.00 97.19 163 THR A O 1
ATOM 1294 N N . GLN A 1 164 ? -1.413 18.410 16.850 1.00 96.06 164 GLN A N 1
ATOM 1295 C CA . GLN A 1 164 ? -1.913 19.790 16.949 1.00 96.06 164 GLN A CA 1
ATOM 1296 C C . GLN A 1 164 ? -3.071 20.119 15.998 1.00 96.06 164 GLN A C 1
ATOM 1298 O O . GLN A 1 164 ? -3.766 21.106 16.210 1.00 96.06 164 GLN A O 1
ATOM 1303 N N . LYS A 1 165 ? -3.233 19.376 14.895 1.00 96.62 165 LYS A N 1
ATOM 1304 C CA . LYS A 1 165 ? -4.238 19.674 13.856 1.00 96.62 165 LYS A CA 1
ATOM 1305 C C . LYS A 1 165 ? -5.447 18.748 13.882 1.00 96.62 165 LYS A C 1
ATOM 1307 O O . LYS A 1 165 ? -6.383 18.969 13.118 1.00 96.62 165 LYS A O 1
ATOM 1312 N N . ILE A 1 166 ? -5.431 17.693 14.697 1.00 96.88 166 ILE A N 1
ATOM 1313 C CA . ILE A 1 166 ? -6.498 16.688 14.675 1.00 96.88 166 ILE A CA 1
ATOM 1314 C C . ILE A 1 166 ? -7.776 17.163 15.373 1.00 96.88 166 ILE A C 1
ATOM 1316 O O . ILE A 1 166 ? -8.872 16.801 14.939 1.00 96.88 166 ILE A O 1
ATOM 1320 N N . ASP A 1 167 ? -7.651 17.986 16.414 1.00 92.38 167 ASP A N 1
ATOM 1321 C CA . ASP A 1 167 ? -8.794 18.405 17.229 1.00 92.38 167 ASP A CA 1
ATOM 1322 C C . ASP A 1 167 ? -9.757 19.293 16.436 1.00 92.38 167 ASP A C 1
ATOM 1324 O O . ASP A 1 167 ? -10.960 19.017 16.414 1.00 92.38 167 ASP A O 1
ATOM 1328 N N . ASP A 1 168 ? -9.210 20.239 15.667 1.00 92.69 168 ASP A N 1
ATOM 1329 C CA . ASP A 1 168 ? -9.961 21.167 14.811 1.00 92.69 168 ASP A CA 1
ATOM 1330 C C . ASP A 1 168 ? -10.537 20.508 13.545 1.00 92.69 168 ASP A C 1
ATOM 1332 O O . ASP A 1 168 ? -11.398 21.072 12.862 1.00 92.69 168 ASP A O 1
ATOM 1336 N N . ALA A 1 169 ? -10.043 19.326 13.172 1.00 95.44 169 ALA A N 1
ATOM 1337 C CA . ALA A 1 169 ? -10.439 18.669 11.937 1.00 95.44 169 ALA A CA 1
ATOM 1338 C C . ALA A 1 169 ? -11.722 17.838 12.103 1.00 95.44 169 ALA A C 1
ATOM 1340 O O . ALA A 1 169 ? -11.824 16.968 12.974 1.00 95.44 169 ALA A O 1
ATOM 1341 N N . GLN A 1 170 ? -12.681 18.086 11.205 1.00 95.19 170 GLN A N 1
ATOM 1342 C CA . GLN A 1 170 ? -13.980 17.400 11.160 1.00 95.19 170 GLN A CA 1
ATOM 1343 C C . GLN A 1 170 ? -13.945 16.108 10.339 1.00 95.19 170 GLN A C 1
ATOM 1345 O O . GLN A 1 170 ? -14.661 15.156 10.632 1.00 95.19 170 GLN A O 1
ATOM 1350 N N . ASP A 1 171 ? -13.086 16.056 9.323 1.00 97.31 171 ASP A N 1
ATOM 1351 C CA . ASP A 1 171 ? -12.924 14.896 8.458 1.00 97.31 171 ASP A CA 1
ATOM 1352 C C . ASP A 1 171 ? -11.475 14.760 7.963 1.00 97.31 171 ASP A C 1
ATOM 1354 O O . ASP A 1 171 ? -10.631 15.648 8.136 1.00 97.31 171 ASP A O 1
ATOM 1358 N N . MET A 1 172 ? -11.190 13.633 7.306 1.00 97.00 172 MET A N 1
ATOM 1359 C CA . MET A 1 172 ? -9.868 13.331 6.754 1.00 97.00 172 MET A CA 1
ATOM 1360 C C . MET A 1 172 ? -9.401 14.363 5.718 1.00 97.00 172 MET A C 1
ATOM 1362 O O . MET A 1 172 ? -8.212 14.664 5.634 1.00 97.00 172 MET A O 1
ATOM 1366 N N . THR A 1 173 ? -10.306 14.907 4.908 1.00 95.75 173 THR A N 1
ATOM 1367 C CA . THR A 1 173 ? -9.956 15.875 3.863 1.00 95.75 173 THR A CA 1
ATOM 1368 C C . THR A 1 173 ? -9.528 17.201 4.484 1.00 95.75 173 THR A C 1
ATOM 1370 O O . THR A 1 173 ? -8.470 17.730 4.131 1.00 95.75 173 THR A O 1
ATOM 1373 N N . ALA A 1 174 ? -10.311 17.722 5.431 1.00 96.81 174 ALA A N 1
ATOM 1374 C CA . ALA A 1 174 ? -10.001 18.918 6.201 1.00 96.81 174 ALA A CA 1
ATOM 1375 C C . ALA A 1 174 ? -8.694 18.738 6.983 1.00 96.81 174 ALA A C 1
ATOM 1377 O O . ALA A 1 174 ? -7.802 19.585 6.886 1.00 96.81 174 ALA A O 1
ATOM 1378 N N . PHE A 1 175 ? -8.528 17.599 7.660 1.00 98.00 175 PHE A N 1
ATOM 1379 C CA . PHE A 1 175 ? -7.307 17.265 8.391 1.00 98.00 175 PHE A CA 1
ATOM 1380 C C . PHE A 1 175 ? -6.069 17.300 7.488 1.00 98.00 175 PHE A C 1
ATOM 1382 O O . PHE A 1 175 ? -5.093 18.002 7.761 1.00 98.00 175 PHE A O 1
ATOM 1389 N N . LEU A 1 176 ? -6.114 16.593 6.356 1.00 96.94 176 LEU A N 1
ATOM 1390 C CA . LEU A 1 176 ? -4.986 16.532 5.434 1.00 96.94 176 LEU A CA 1
ATOM 1391 C C . LEU A 1 176 ? -4.640 17.894 4.830 1.00 96.94 176 LEU A C 1
ATOM 1393 O O . LEU A 1 176 ? -3.456 18.154 4.620 1.00 96.94 176 LEU A O 1
ATOM 1397 N N . LYS A 1 177 ? -5.625 18.763 4.563 1.00 96.44 177 LYS A N 1
ATOM 1398 C CA . LYS A 1 177 ? -5.377 20.143 4.108 1.00 96.44 177 LYS A CA 1
ATOM 1399 C C . LYS A 1 177 ? -4.594 20.940 5.151 1.00 96.44 177 LYS A C 1
ATOM 1401 O O . LYS A 1 177 ? -3.635 21.616 4.789 1.00 96.44 177 LYS A O 1
ATOM 1406 N N . GLN A 1 178 ? -4.942 20.813 6.433 1.00 95.81 178 GLN A N 1
ATOM 1407 C CA . GLN A 1 178 ? -4.233 21.494 7.522 1.00 95.81 178 GLN A CA 1
ATOM 1408 C C . GLN A 1 178 ? -2.810 20.949 7.720 1.00 95.81 178 GLN A C 1
ATOM 1410 O O . GLN A 1 178 ? -1.858 21.703 7.934 1.00 95.81 178 GLN A O 1
ATOM 1415 N N . VAL A 1 179 ? -2.632 19.633 7.600 1.00 95.50 179 VAL A N 1
ATOM 1416 C CA . VAL A 1 179 ? -1.327 18.976 7.763 1.00 95.50 179 VAL A CA 1
ATOM 1417 C C . VAL A 1 179 ? -0.428 19.146 6.528 1.00 95.50 179 VAL A C 1
ATOM 1419 O O . VAL A 1 179 ? 0.797 19.079 6.650 1.00 95.50 179 VAL A O 1
ATOM 1422 N N . LYS A 1 180 ? -0.987 19.416 5.345 1.00 94.31 180 LYS A N 1
ATOM 1423 C CA . LYS A 1 180 ? -0.234 19.554 4.091 1.00 94.31 180 LYS A CA 1
ATOM 1424 C C . LYS A 1 180 ? 0.891 20.591 4.197 1.00 94.31 180 LYS A C 1
ATOM 1426 O O . LYS A 1 180 ? 0.711 21.697 4.690 1.00 94.31 180 LYS A O 1
ATOM 1431 N N . SER A 1 181 ? 2.054 20.239 3.652 1.00 89.62 181 SER A N 1
ATOM 1432 C CA . SER A 1 181 ? 3.184 21.148 3.415 1.00 89.62 181 SER A CA 1
ATOM 1433 C C . SER A 1 181 ? 3.801 20.877 2.040 1.00 89.62 181 SER A C 1
ATOM 1435 O O . SER A 1 181 ? 3.488 19.858 1.416 1.00 89.62 181 SER A O 1
ATOM 1437 N N . LYS A 1 182 ? 4.686 21.754 1.542 1.00 86.06 182 LYS A N 1
ATOM 1438 C CA . LYS A 1 182 ? 5.396 21.535 0.261 1.00 86.06 182 LYS A CA 1
ATOM 1439 C C . LYS A 1 182 ? 6.193 20.220 0.250 1.00 86.06 182 LYS A C 1
ATOM 1441 O O . LYS A 1 182 ? 6.205 19.525 -0.759 1.00 86.06 182 LYS A O 1
ATOM 1446 N N . ARG A 1 183 ? 6.742 19.827 1.405 1.00 84.00 183 ARG A N 1
ATOM 1447 C CA . ARG A 1 183 ? 7.556 18.614 1.597 1.00 84.00 183 ARG A CA 1
ATOM 1448 C C . ARG A 1 183 ? 6.777 17.301 1.444 1.00 84.00 183 ARG A C 1
ATOM 1450 O O . ARG A 1 183 ? 7.347 16.282 1.052 1.00 84.00 183 ARG A O 1
ATOM 1457 N N . TYR A 1 184 ? 5.481 17.288 1.766 1.00 89.06 184 TYR A N 1
ATOM 1458 C CA . TYR A 1 184 ? 4.692 16.054 1.852 1.00 89.06 184 TYR A CA 1
ATOM 1459 C C . TYR A 1 184 ? 3.513 16.050 0.879 1.00 89.06 184 TYR A C 1
ATOM 1461 O O . TYR A 1 184 ? 2.707 16.978 0.845 1.00 89.06 184 TYR A O 1
ATOM 1469 N N . THR A 1 185 ? 3.385 14.982 0.091 1.00 91.19 185 THR A N 1
ATOM 1470 C CA . THR A 1 185 ? 2.226 14.768 -0.786 1.00 91.19 185 THR A CA 1
ATOM 1471 C C . THR A 1 185 ? 1.033 14.246 0.013 1.00 91.19 185 THR A C 1
ATOM 1473 O O . THR A 1 185 ? 1.204 13.594 1.045 1.00 91.19 185 THR A O 1
ATOM 1476 N N . TYR A 1 186 ? -0.188 14.461 -0.487 1.00 94.19 186 TYR A N 1
ATOM 1477 C CA . TYR A 1 186 ? -1.389 13.901 0.143 1.00 94.19 186 TYR A CA 1
ATOM 1478 C C . TYR A 1 186 ? -1.335 12.372 0.248 1.00 94.19 186 TYR A C 1
ATOM 1480 O O . TYR A 1 186 ? -1.731 11.814 1.265 1.00 94.19 186 TYR A O 1
ATOM 1488 N N . ALA A 1 187 ? -0.786 11.686 -0.760 1.00 92.38 187 ALA A N 1
ATOM 1489 C CA . ALA A 1 187 ? -0.613 10.236 -0.720 1.00 92.38 187 ALA A CA 1
ATOM 1490 C C . ALA A 1 187 ? 0.314 9.791 0.423 1.00 92.38 187 ALA A C 1
ATOM 1492 O O . ALA A 1 187 ? 0.019 8.811 1.102 1.00 92.38 187 ALA A O 1
ATOM 1493 N N . ARG A 1 188 ? 1.413 10.517 0.676 1.00 94.50 188 ARG A N 1
ATOM 1494 C CA . ARG A 1 188 ? 2.300 10.231 1.812 1.00 94.50 188 ARG A CA 1
ATOM 1495 C C . ARG A 1 188 ? 1.593 10.456 3.146 1.00 94.50 188 ARG A C 1
ATOM 1497 O O . ARG A 1 188 ? 1.684 9.598 4.015 1.00 94.50 188 ARG A O 1
ATOM 1504 N N . LEU A 1 189 ? 0.874 11.567 3.289 1.00 96.88 189 LEU A N 1
ATOM 1505 C CA . LEU A 1 189 ? 0.147 11.875 4.522 1.00 96.88 189 LEU A CA 1
ATOM 1506 C C . LEU A 1 189 ? -0.974 10.862 4.801 1.00 96.88 189 LEU A C 1
ATOM 1508 O O . LEU A 1 189 ? -1.115 10.430 5.937 1.00 96.88 189 LEU A O 1
ATOM 1512 N N . ARG A 1 190 ? -1.700 10.404 3.770 1.00 97.12 190 ARG A N 1
ATOM 1513 C CA . ARG A 1 190 ? -2.687 9.313 3.893 1.00 97.12 190 ARG A CA 1
ATOM 1514 C C . ARG A 1 190 ? -2.058 8.002 4.362 1.00 97.12 190 ARG A C 1
ATOM 1516 O O . ARG A 1 190 ? -2.617 7.344 5.232 1.00 97.12 190 ARG A O 1
ATOM 1523 N N . ARG A 1 191 ? -0.894 7.630 3.815 1.00 97.00 191 ARG A N 1
ATOM 1524 C CA . ARG A 1 191 ? -0.163 6.429 4.258 1.00 97.00 191 ARG A CA 1
ATOM 1525 C C . ARG A 1 191 ? 0.287 6.548 5.710 1.00 97.00 191 ARG A C 1
ATOM 1527 O O . ARG A 1 191 ? 0.111 5.596 6.457 1.00 97.00 191 ARG A O 1
ATOM 1534 N N . LEU A 1 192 ? 0.815 7.707 6.108 1.00 97.94 192 LEU A N 1
ATOM 1535 C CA . LEU A 1 192 ? 1.212 7.948 7.494 1.00 97.94 192 LEU A CA 1
ATOM 1536 C C . LEU A 1 192 ? 0.005 7.907 8.439 1.00 97.94 192 LEU A C 1
ATOM 1538 O O . LEU A 1 192 ? 0.075 7.255 9.469 1.00 97.94 192 LEU A O 1
ATOM 1542 N N . ALA A 1 193 ? -1.118 8.525 8.070 1.00 98.00 193 ALA A N 1
ATOM 1543 C CA . ALA A 1 193 ? -2.355 8.454 8.844 1.00 98.00 193 ALA A CA 1
ATOM 1544 C C . ALA A 1 193 ? -2.818 7.002 9.059 1.00 98.00 193 ALA A C 1
ATOM 1546 O O . ALA A 1 193 ? -3.114 6.604 10.185 1.00 98.00 193 ALA A O 1
ATOM 1547 N N . LEU A 1 194 ? -2.812 6.172 8.011 1.00 97.19 194 LEU A N 1
ATOM 1548 C CA . LEU A 1 194 ? -3.143 4.753 8.156 1.00 97.19 194 LEU A CA 1
ATOM 1549 C C . LEU A 1 194 ? -2.111 4.007 9.020 1.00 97.19 194 LEU A C 1
ATOM 1551 O O . LEU A 1 194 ? -2.500 3.224 9.880 1.00 97.19 194 LEU A O 1
ATOM 1555 N N . ALA A 1 195 ? -0.815 4.291 8.854 1.00 97.81 195 ALA A N 1
ATOM 1556 C CA . ALA A 1 195 ? 0.242 3.708 9.679 1.00 97.81 195 ALA A CA 1
ATOM 1557 C C . ALA A 1 195 ? 0.091 4.073 11.166 1.00 97.81 195 ALA A C 1
ATOM 1559 O O . ALA A 1 195 ? 0.281 3.209 12.016 1.00 97.81 195 ALA A O 1
ATOM 1560 N N . ILE A 1 196 ? -0.304 5.311 11.480 1.00 98.12 196 ILE A N 1
ATOM 1561 C CA . ILE A 1 196 ? -0.626 5.754 12.845 1.00 98.12 196 ILE A CA 1
ATOM 1562 C C . ILE A 1 196 ? -1.842 4.990 13.369 1.00 98.12 196 ILE A C 1
ATOM 1564 O O . ILE A 1 196 ? -1.766 4.397 14.440 1.00 98.12 196 ILE A O 1
ATOM 1568 N N . THR A 1 197 ? -2.930 4.950 12.594 1.00 97.62 197 THR A N 1
ATOM 1569 C CA . THR A 1 197 ? -4.181 4.262 12.967 1.00 97.62 197 THR A CA 1
ATOM 1570 C C . THR A 1 197 ? -3.933 2.785 13.282 1.00 97.62 197 THR A C 1
ATOM 1572 O O . THR A 1 197 ? -4.460 2.246 14.248 1.00 97.62 197 THR A O 1
ATOM 1575 N N . LEU A 1 198 ? -3.073 2.140 12.494 1.00 96.94 198 LEU A N 1
ATOM 1576 C CA . LEU A 1 198 ? -2.662 0.749 12.656 1.00 96.94 198 LEU A CA 1
ATOM 1577 C C . LEU A 1 198 ? -1.447 0.580 13.584 1.00 96.94 198 LEU A C 1
ATOM 1579 O O . LEU A 1 198 ? -0.880 -0.507 13.645 1.00 96.94 198 LEU A O 1
ATOM 1583 N N . ASN A 1 199 ? -0.985 1.623 14.276 1.00 96.56 199 ASN A N 1
ATOM 1584 C CA . ASN A 1 199 ? 0.204 1.593 15.137 1.00 96.56 199 ASN A CA 1
ATOM 1585 C C . ASN A 1 199 ? 1.417 0.866 14.502 1.00 96.56 199 ASN A C 1
ATOM 1587 O O . ASN A 1 199 ? 2.104 0.068 15.146 1.00 96.56 199 ASN A O 1
ATOM 1591 N N . MET A 1 200 ? 1.625 1.042 13.196 1.00 96.69 200 MET A N 1
ATOM 1592 C CA . MET A 1 200 ? 2.643 0.331 12.423 1.00 96.69 200 MET A CA 1
ATOM 1593 C C . MET A 1 200 ? 4.018 0.890 12.771 1.00 96.69 200 MET A C 1
ATOM 1595 O O . MET A 1 200 ? 4.485 1.815 12.113 1.00 96.69 200 MET A O 1
ATOM 1599 N N . THR A 1 201 ? 4.668 0.364 13.807 1.00 97.00 201 THR A N 1
ATOM 1600 C CA . THR A 1 201 ? 6.005 0.824 14.197 1.00 97.00 201 THR A CA 1
ATOM 1601 C C . THR A 1 201 ? 7.056 0.423 13.162 1.00 97.00 201 THR A C 1
ATOM 1603 O O . THR A 1 201 ? 6.917 -0.586 12.467 1.00 97.00 201 THR A O 1
ATOM 1606 N N . ALA A 1 202 ? 8.137 1.199 13.057 1.00 96.50 202 ALA A N 1
ATOM 1607 C CA . ALA A 1 202 ? 9.260 0.886 12.177 1.00 96.50 202 ALA A CA 1
ATOM 1608 C C . ALA A 1 202 ? 9.844 -0.504 12.480 1.00 96.50 202 ALA A C 1
ATOM 1610 O O . ALA A 1 202 ? 10.144 -1.257 11.556 1.00 96.50 202 ALA A O 1
ATOM 1611 N N . MET A 1 203 ? 9.925 -0.868 13.764 1.00 95.06 203 MET A N 1
ATOM 1612 C CA . MET A 1 203 ? 10.347 -2.195 14.214 1.00 95.06 203 MET A CA 1
ATOM 1613 C C . MET A 1 203 ? 9.428 -3.298 13.674 1.00 95.06 203 MET A C 1
ATOM 1615 O O . MET A 1 203 ? 9.914 -4.208 13.011 1.00 95.06 203 MET A O 1
ATOM 1619 N N . ALA A 1 204 ? 8.110 -3.190 13.879 1.00 93.94 204 ALA A N 1
ATOM 1620 C CA . ALA A 1 204 ? 7.160 -4.212 13.435 1.00 93.94 204 ALA A CA 1
ATOM 1621 C C . ALA A 1 204 ? 7.129 -4.356 11.903 1.00 93.94 204 ALA A C 1
ATOM 1623 O O . ALA A 1 204 ? 7.073 -5.464 11.372 1.00 93.94 204 ALA A O 1
ATOM 1624 N N . VAL A 1 205 ? 7.225 -3.238 11.173 1.00 94.00 205 VAL A N 1
ATOM 1625 C CA . VAL A 1 205 ? 7.317 -3.254 9.704 1.00 94.00 205 VAL A CA 1
ATOM 1626 C C . VAL A 1 205 ? 8.613 -3.919 9.234 1.00 94.00 205 VAL A C 1
ATOM 1628 O O . VAL A 1 205 ? 8.586 -4.683 8.271 1.00 94.00 205 VAL A O 1
ATOM 1631 N N . ASN A 1 206 ? 9.743 -3.651 9.890 1.00 93.81 206 ASN A N 1
ATOM 1632 C CA . ASN A 1 206 ? 11.019 -4.272 9.536 1.00 93.81 206 ASN A CA 1
ATOM 1633 C C . ASN A 1 206 ? 11.032 -5.770 9.848 1.00 93.81 206 ASN A C 1
ATOM 1635 O O . ASN A 1 206 ? 11.482 -6.543 9.008 1.00 93.81 206 ASN A O 1
ATOM 1639 N N . GLN A 1 207 ? 10.475 -6.181 10.987 1.00 91.94 207 GLN A N 1
ATOM 1640 C CA . GLN A 1 207 ? 10.311 -7.593 11.328 1.00 91.94 207 GLN A CA 1
ATOM 1641 C C . GLN A 1 207 ? 9.460 -8.316 10.275 1.00 91.94 207 GLN A C 1
ATOM 1643 O O . GLN A 1 207 ? 9.894 -9.317 9.718 1.00 91.94 207 GLN A O 1
ATOM 1648 N N . ALA A 1 208 ? 8.301 -7.763 9.899 1.00 91.19 208 ALA A N 1
ATOM 1649 C CA . ALA A 1 208 ? 7.460 -8.351 8.852 1.00 91.19 208 ALA A CA 1
ATOM 1650 C C . ALA A 1 208 ? 8.189 -8.468 7.497 1.00 91.19 208 ALA A C 1
ATOM 1652 O O . ALA A 1 208 ? 8.014 -9.445 6.775 1.00 91.19 208 ALA A O 1
ATOM 1653 N N . ARG A 1 209 ? 9.049 -7.501 7.151 1.00 91.38 209 ARG A N 1
ATOM 1654 C CA . ARG A 1 209 ? 9.862 -7.550 5.920 1.00 91.38 209 ARG A CA 1
ATOM 1655 C C . ARG A 1 209 ? 10.946 -8.627 5.943 1.00 91.38 209 ARG A C 1
ATOM 1657 O O . ARG A 1 209 ? 11.327 -9.096 4.876 1.00 91.38 209 ARG A O 1
ATOM 1664 N N . GLN A 1 210 ? 11.455 -8.988 7.119 1.00 92.19 210 GLN A N 1
ATOM 1665 C CA . GLN A 1 210 ? 12.462 -10.042 7.280 1.00 92.19 210 GLN A CA 1
ATOM 1666 C C . GLN A 1 210 ? 11.863 -11.451 7.171 1.00 92.19 210 GLN A C 1
ATOM 1668 O O . GLN A 1 210 ? 12.600 -12.401 6.918 1.00 92.19 210 GLN A O 1
ATOM 1673 N N . HIS A 1 211 ? 10.540 -11.579 7.292 1.00 91.44 211 HIS A N 1
ATOM 1674 C CA . HIS A 1 211 ? 9.815 -12.847 7.211 1.00 91.44 211 HIS A CA 1
ATOM 1675 C C . HIS A 1 211 ?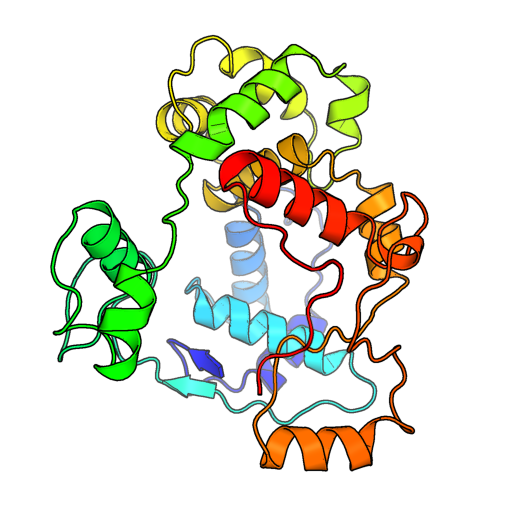 8.760 -12.817 6.090 1.00 91.44 211 HIS A C 1
ATOM 1677 O O . HIS A 1 211 ? 7.559 -12.858 6.367 1.00 91.44 211 HIS A O 1
ATOM 1683 N N . PRO A 1 212 ? 9.178 -12.712 4.813 1.00 92.31 212 PRO A N 1
ATOM 1684 C CA . PRO A 1 212 ? 8.252 -12.744 3.689 1.00 92.31 212 PRO A CA 1
ATOM 1685 C C . PRO A 1 212 ? 7.518 -14.087 3.612 1.00 92.31 212 PRO A C 1
ATOM 1687 O O . PRO A 1 212 ? 8.076 -15.148 3.887 1.00 92.31 212 PRO A O 1
ATOM 1690 N N . LEU A 1 213 ? 6.257 -14.026 3.194 1.00 94.62 213 LEU A N 1
ATOM 1691 C CA . LEU A 1 213 ? 5.382 -15.181 3.033 1.00 94.62 213 LEU A CA 1
ATOM 1692 C C . LEU A 1 213 ? 4.496 -15.010 1.801 1.00 94.62 213 LEU A C 1
ATOM 1694 O O . LEU A 1 213 ? 4.273 -13.897 1.319 1.00 94.62 213 LEU A O 1
ATOM 1698 N N . LEU A 1 214 ? 3.968 -16.124 1.308 1.00 95.38 214 LEU A N 1
ATOM 1699 C CA . LEU A 1 214 ? 3.061 -16.183 0.171 1.00 95.38 214 LEU A CA 1
ATOM 1700 C C . LEU A 1 214 ? 1.668 -16.563 0.679 1.00 95.38 214 LEU A C 1
ATOM 1702 O O . LEU A 1 214 ? 1.413 -17.727 0.966 1.00 95.38 214 LEU A O 1
ATOM 1706 N N . HIS A 1 215 ? 0.763 -15.591 0.807 1.00 94.88 215 HIS A N 1
ATOM 1707 C CA . HIS A 1 215 ? -0.618 -15.841 1.230 1.00 94.88 215 HIS A CA 1
ATOM 1708 C C . HIS A 1 215 ? -1.542 -15.983 0.013 1.00 94.88 215 HIS A C 1
ATOM 1710 O O . HIS A 1 215 ? -1.768 -15.025 -0.728 1.00 94.88 215 HIS A O 1
ATOM 1716 N N . VAL A 1 216 ? -2.068 -17.188 -0.209 1.00 95.62 216 VAL A N 1
ATOM 1717 C CA . VAL A 1 216 ? -2.951 -17.506 -1.336 1.00 95.62 216 VAL A CA 1
ATOM 1718 C C . VAL A 1 216 ? -4.378 -17.060 -1.022 1.00 95.62 216 VAL A C 1
ATOM 1720 O O . VAL A 1 216 ? -5.061 -17.685 -0.218 1.00 95.62 216 VAL A O 1
ATOM 1723 N N . LEU A 1 217 ? -4.844 -16.008 -1.697 1.00 95.44 217 LEU A N 1
ATOM 1724 C CA . LEU A 1 217 ? -6.209 -15.481 -1.534 1.00 95.44 217 LEU A CA 1
ATOM 1725 C C . LEU A 1 217 ? -7.243 -16.204 -2.412 1.00 95.44 217 LEU A C 1
ATOM 1727 O O . LEU A 1 217 ? -8.422 -16.267 -2.073 1.00 95.44 217 LEU A O 1
ATOM 1731 N N . GLY A 1 218 ? -6.804 -16.765 -3.537 1.00 96.06 218 GLY A N 1
ATOM 1732 C CA . GLY A 1 218 ? -7.638 -17.528 -4.458 1.00 96.06 218 GLY A CA 1
ATOM 1733 C C . GLY A 1 218 ? -6.845 -18.062 -5.646 1.00 96.06 218 GLY A C 1
ATOM 1734 O O . GLY A 1 218 ? -5.711 -17.639 -5.885 1.00 96.06 218 GLY A O 1
ATOM 1735 N N . PHE A 1 219 ? -7.422 -19.012 -6.375 1.00 96.75 219 PHE A N 1
ATOM 1736 C CA . PHE A 1 219 ? -6.828 -19.610 -7.567 1.00 96.75 219 PHE A CA 1
ATOM 1737 C C . PHE A 1 219 ? -7.908 -20.141 -8.510 1.00 96.75 219 PHE A C 1
ATOM 1739 O O . PHE A 1 219 ? -8.965 -20.579 -8.083 1.00 96.75 219 PHE A O 1
ATOM 1746 N N . THR A 1 220 ? -7.599 -20.176 -9.803 1.00 97.50 220 THR A N 1
ATOM 1747 C CA . THR A 1 220 ? -8.383 -20.922 -10.798 1.00 97.50 220 THR A CA 1
ATOM 1748 C C . THR A 1 220 ? -7.982 -22.406 -10.786 1.00 97.50 220 THR A C 1
ATOM 1750 O O . THR A 1 220 ? -6.956 -22.754 -10.187 1.00 97.50 220 THR A O 1
ATOM 1753 N N . PRO A 1 221 ? -8.688 -23.306 -11.501 1.00 97.81 221 PRO A N 1
ATOM 1754 C CA . PRO A 1 221 ? -8.243 -24.692 -11.672 1.00 97.81 221 PRO A CA 1
ATOM 1755 C C . PRO A 1 221 ? -6.803 -24.810 -12.200 1.00 97.81 221 PRO A C 1
ATOM 1757 O O . PRO A 1 221 ? -6.003 -25.571 -11.654 1.00 97.81 221 PRO A O 1
ATOM 1760 N N . THR A 1 222 ? -6.436 -23.992 -13.192 1.00 98.06 222 THR A N 1
ATOM 1761 C CA . THR A 1 222 ? -5.063 -23.908 -13.715 1.00 98.06 222 THR A CA 1
ATOM 1762 C C . THR A 1 222 ? -4.087 -23.380 -12.660 1.00 98.06 222 THR A C 1
ATOM 1764 O O . THR A 1 222 ? -3.008 -23.940 -12.475 1.00 98.06 222 THR A O 1
ATOM 1767 N N . GLY A 1 223 ? -4.476 -22.343 -11.909 1.00 97.06 223 GLY A N 1
ATOM 1768 C CA . GLY A 1 223 ? -3.671 -21.804 -10.809 1.00 97.06 223 GLY A CA 1
ATOM 1769 C C . GLY A 1 223 ? -3.407 -22.837 -9.711 1.00 97.06 223 GLY A C 1
ATOM 1770 O O . GLY A 1 223 ? -2.288 -22.935 -9.213 1.00 97.06 223 GLY A O 1
ATOM 1771 N N . ARG A 1 224 ? -4.396 -23.678 -9.385 1.00 96.00 224 ARG A N 1
ATOM 1772 C CA . ARG A 1 224 ? -4.245 -24.783 -8.426 1.00 96.00 224 ARG A CA 1
ATOM 1773 C C . ARG A 1 224 ? -3.223 -25.814 -8.895 1.00 96.00 224 ARG A C 1
ATOM 1775 O O . ARG A 1 224 ? -2.403 -26.265 -8.097 1.00 96.00 224 ARG A O 1
ATOM 1782 N N . GLN A 1 225 ? -3.280 -26.204 -10.169 1.00 97.00 225 GLN A N 1
ATOM 1783 C CA . GLN A 1 225 ? -2.308 -27.131 -10.757 1.00 97.00 225 GLN A CA 1
ATOM 1784 C C . GLN A 1 225 ? -0.896 -26.544 -10.689 1.00 97.00 225 GLN A C 1
ATOM 1786 O O . GLN A 1 225 ? 0.017 -27.216 -10.217 1.00 97.00 225 GLN A O 1
ATOM 1791 N N . TYR A 1 226 ? -0.739 -25.270 -11.053 1.00 96.94 226 TYR A N 1
ATOM 1792 C CA . TYR A 1 226 ? 0.541 -24.573 -10.963 1.00 96.94 226 TYR A CA 1
ATOM 1793 C C . TYR A 1 226 ? 1.080 -24.508 -9.526 1.00 96.94 226 TYR A C 1
ATOM 1795 O O . TYR A 1 226 ? 2.232 -24.861 -9.287 1.00 96.94 226 TYR A O 1
ATOM 1803 N N . LEU A 1 227 ? 0.243 -24.140 -8.549 1.00 96.06 227 LEU A N 1
ATOM 1804 C CA . LEU A 1 227 ? 0.632 -24.121 -7.135 1.00 96.06 227 LEU A CA 1
ATOM 1805 C C . LEU A 1 227 ? 1.090 -25.501 -6.647 1.00 96.06 227 LEU A C 1
ATOM 1807 O O . LEU A 1 227 ? 2.061 -25.591 -5.903 1.00 96.06 227 LEU A O 1
ATOM 1811 N N . ASN A 1 228 ? 0.441 -26.584 -7.084 1.00 94.88 228 ASN A N 1
ATOM 1812 C CA . ASN A 1 228 ? 0.866 -27.942 -6.739 1.00 94.88 228 ASN A CA 1
ATOM 1813 C C . ASN A 1 228 ? 2.247 -28.307 -7.290 1.00 94.88 228 ASN A C 1
ATOM 1815 O O . ASN A 1 228 ? 2.947 -29.077 -6.633 1.00 94.88 228 ASN A O 1
ATOM 1819 N N . ILE A 1 229 ? 2.617 -27.764 -8.452 1.00 96.44 229 ILE A N 1
ATOM 1820 C CA . ILE A 1 229 ? 3.936 -27.956 -9.059 1.00 96.44 229 ILE A CA 1
ATOM 1821 C C . ILE A 1 229 ? 4.990 -27.209 -8.239 1.00 96.44 229 ILE A C 1
ATOM 1823 O O . ILE A 1 229 ? 5.961 -27.817 -7.808 1.00 96.44 229 ILE A O 1
ATOM 1827 N N . VAL A 1 230 ? 4.781 -25.916 -7.970 1.00 95.25 230 VAL A N 1
ATOM 1828 C CA . VAL A 1 230 ? 5.843 -25.062 -7.408 1.00 95.25 230 VAL A CA 1
ATOM 1829 C C . VAL A 1 230 ? 5.974 -25.123 -5.889 1.00 95.25 230 VAL A C 1
ATOM 1831 O O . VAL A 1 230 ? 7.014 -24.737 -5.375 1.00 95.25 230 VAL A O 1
ATOM 1834 N N . LYS A 1 231 ? 4.955 -25.579 -5.144 1.00 94.31 231 LYS A N 1
ATOM 1835 C CA . LYS A 1 231 ? 4.896 -25.424 -3.673 1.00 94.31 231 LYS A CA 1
ATOM 1836 C C . LYS A 1 231 ? 6.081 -26.005 -2.890 1.00 94.31 231 LYS A C 1
ATOM 1838 O O . LYS A 1 231 ? 6.288 -25.580 -1.760 1.00 94.31 231 LYS A O 1
ATOM 1843 N N . HIS A 1 232 ? 6.813 -26.967 -3.451 1.00 93.06 232 HIS A N 1
ATOM 1844 C CA . HIS A 1 232 ? 7.975 -27.583 -2.796 1.00 93.06 232 HIS A CA 1
ATOM 1845 C C . HIS A 1 232 ? 9.298 -26.867 -3.112 1.00 93.06 232 HIS A C 1
ATOM 1847 O O . HIS A 1 232 ? 10.282 -27.104 -2.421 1.00 93.06 232 HIS A O 1
ATOM 1853 N N . ASP A 1 233 ? 9.304 -25.968 -4.101 1.00 93.38 233 ASP A N 1
ATOM 1854 C CA . ASP A 1 233 ? 10.491 -25.257 -4.592 1.00 93.38 233 ASP A CA 1
ATOM 1855 C C . ASP A 1 233 ? 10.503 -23.772 -4.179 1.00 93.38 233 ASP A C 1
ATOM 1857 O O . ASP A 1 233 ? 11.287 -22.974 -4.696 1.00 93.38 233 ASP A O 1
ATOM 1861 N N . LEU A 1 234 ? 9.592 -23.363 -3.290 1.00 93.19 234 LEU A N 1
ATOM 1862 C CA . LEU A 1 234 ? 9.461 -21.973 -2.855 1.00 93.19 234 LEU A CA 1
ATOM 1863 C C . LEU A 1 234 ? 10.419 -21.665 -1.704 1.00 93.19 234 LEU A C 1
ATOM 1865 O O . LEU A 1 234 ? 10.422 -22.346 -0.683 1.00 93.19 234 LEU A O 1
ATOM 1869 N N . ASP A 1 235 ? 11.145 -20.554 -1.831 1.00 91.81 235 ASP A N 1
ATOM 1870 C CA . ASP A 1 235 ? 11.997 -20.016 -0.761 1.00 91.81 235 ASP A CA 1
ATOM 1871 C C . ASP A 1 235 ? 11.182 -19.477 0.434 1.00 91.81 235 ASP A C 1
ATOM 1873 O O . ASP A 1 235 ? 11.724 -19.283 1.524 1.00 91.81 235 ASP A O 1
ATOM 1877 N N . TRP A 1 236 ? 9.890 -19.187 0.235 1.00 93.38 236 TRP A N 1
ATOM 1878 C CA . TRP A 1 236 ? 9.011 -18.578 1.236 1.00 93.38 236 TRP A CA 1
ATOM 1879 C C . TRP A 1 236 ? 7.818 -19.476 1.577 1.00 93.38 236 TRP A C 1
ATOM 1881 O O . TRP A 1 236 ? 7.280 -20.134 0.682 1.00 93.38 236 TRP A O 1
ATOM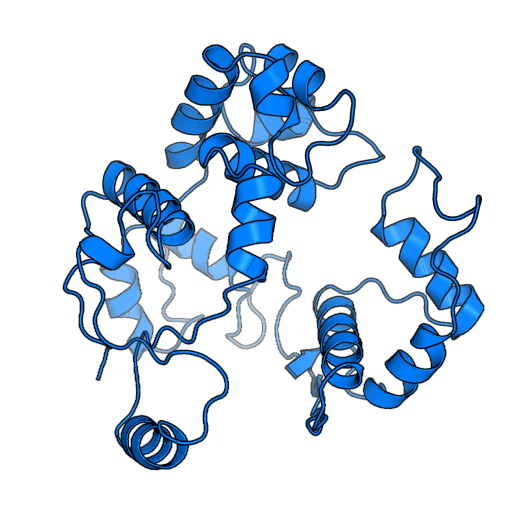 1891 N N . PRO A 1 237 ? 7.336 -19.455 2.837 1.00 93.62 237 PRO A N 1
ATOM 1892 C CA . PRO A 1 237 ? 6.173 -20.236 3.245 1.00 93.62 237 PRO A CA 1
ATOM 1893 C C . PRO A 1 237 ? 4.930 -19.904 2.414 1.00 93.62 237 PRO A C 1
ATOM 1895 O O . PRO A 1 237 ? 4.561 -18.736 2.274 1.00 93.62 237 PRO A O 1
ATOM 1898 N N . LEU A 1 238 ? 4.257 -20.940 1.907 1.00 95.38 238 LEU A N 1
ATOM 1899 C CA . LEU A 1 238 ? 2.997 -20.828 1.174 1.00 95.38 238 LEU A CA 1
ATOM 1900 C C . LEU A 1 238 ? 1.808 -21.090 2.106 1.00 95.38 238 LEU A C 1
ATOM 1902 O O . LEU A 1 238 ? 1.538 -22.228 2.490 1.00 95.38 238 LEU A O 1
ATOM 1906 N N . LEU A 1 239 ? 1.073 -20.035 2.449 1.00 94.25 239 LEU A N 1
ATOM 1907 C CA . LEU A 1 239 ? -0.093 -20.084 3.323 1.00 94.25 239 LEU A CA 1
ATOM 1908 C C . LEU A 1 239 ? -1.379 -20.159 2.500 1.00 94.25 239 LEU A C 1
ATOM 1910 O O . LEU A 1 239 ? -1.656 -19.292 1.673 1.00 94.25 239 LEU A O 1
ATOM 1914 N N . THR A 1 240 ? -2.184 -21.187 2.758 1.00 92.56 240 THR A N 1
ATOM 1915 C CA . THR A 1 240 ? -3.530 -21.352 2.174 1.00 92.56 240 THR A CA 1
ATOM 1916 C C . THR A 1 240 ? -4.637 -21.300 3.221 1.00 92.56 240 THR A C 1
ATOM 1918 O O . THR A 1 240 ? -5.773 -20.982 2.892 1.00 92.56 240 THR A O 1
ATOM 1921 N N . LYS A 1 241 ? -4.327 -21.605 4.483 1.00 91.69 241 LYS A N 1
ATOM 1922 C CA . LYS A 1 241 ? -5.249 -21.499 5.611 1.00 91.69 241 LYS A CA 1
ATOM 1923 C C . LYS A 1 241 ? -4.583 -20.672 6.697 1.00 91.69 241 LYS A C 1
ATOM 1925 O O . LYS A 1 241 ? -3.457 -20.971 7.082 1.00 91.69 241 LYS A O 1
ATOM 1930 N N . VAL A 1 242 ? -5.310 -19.684 7.200 1.00 94.31 242 VAL A N 1
ATOM 1931 C CA . VAL A 1 242 ? -4.875 -18.843 8.315 1.00 94.31 242 VAL A CA 1
ATOM 1932 C C . VAL A 1 242 ? -5.439 -19.399 9.621 1.00 94.31 242 VAL A C 1
ATOM 1934 O O . VAL A 1 242 ? -6.655 -19.567 9.765 1.00 94.31 242 VAL A O 1
ATOM 1937 N N . SER A 1 243 ? -4.550 -19.705 10.562 1.00 93.56 243 SER A N 1
ATOM 1938 C CA . SER A 1 243 ? -4.867 -20.185 11.909 1.00 93.56 243 SER A CA 1
ATOM 1939 C C . SER A 1 243 ? -4.655 -19.095 12.968 1.00 93.56 243 SER A C 1
ATOM 1941 O O . SER A 1 243 ? -4.101 -18.033 12.687 1.00 93.56 243 SER A O 1
ATOM 1943 N N . ALA A 1 244 ? -5.146 -19.331 14.188 1.00 93.69 244 ALA A N 1
ATOM 1944 C CA . ALA A 1 244 ? -5.138 -18.329 15.257 1.00 93.69 244 ALA A CA 1
ATOM 1945 C C . ALA A 1 244 ? -3.715 -17.976 15.727 1.00 93.69 244 ALA A C 1
ATOM 1947 O O . ALA A 1 244 ? -3.434 -16.815 16.005 1.00 93.69 244 ALA A O 1
ATOM 1948 N N . ASP A 1 245 ? -2.809 -18.955 15.755 1.00 95.38 245 ASP A N 1
ATOM 1949 C CA . ASP A 1 245 ? -1.389 -18.784 16.080 1.00 95.38 245 ASP A CA 1
ATOM 1950 C C . ASP A 1 245 ? -0.673 -17.865 15.083 1.00 95.38 245 ASP A C 1
ATOM 1952 O O . ASP A 1 245 ? 0.106 -17.006 15.484 1.00 95.38 245 ASP A O 1
ATOM 1956 N N . MET A 1 246 ? -1.004 -17.946 13.789 1.00 95.19 246 MET A N 1
ATOM 1957 C CA . MET A 1 246 ? -0.440 -17.035 12.786 1.00 95.19 246 MET A CA 1
ATOM 1958 C C . MET A 1 246 ? -0.872 -15.580 13.011 1.00 95.19 246 MET A C 1
ATOM 1960 O O . MET A 1 246 ? -0.143 -14.664 12.638 1.00 95.19 246 MET A O 1
ATOM 1964 N N . LEU A 1 247 ? -2.050 -15.368 13.601 1.00 94.88 247 LEU A N 1
ATOM 1965 C CA . LEU A 1 247 ? -2.638 -14.054 13.874 1.00 94.88 247 LEU A CA 1
ATOM 1966 C C . LEU A 1 247 ? -2.289 -13.513 15.272 1.00 94.88 247 LEU A C 1
ATOM 1968 O O . LEU A 1 247 ? -2.619 -12.362 15.579 1.00 94.88 247 LEU A O 1
ATOM 1972 N N . ALA A 1 248 ? -1.645 -14.315 16.123 1.00 94.25 248 ALA A N 1
ATOM 1973 C CA . ALA A 1 248 ? -1.195 -13.893 17.446 1.00 94.25 248 ALA A CA 1
ATOM 1974 C C . ALA A 1 248 ? -0.222 -12.695 17.353 1.00 94.25 248 ALA A C 1
ATOM 1976 O O . ALA A 1 248 ? 0.329 -12.440 16.282 1.00 94.25 248 ALA A O 1
ATOM 1977 N N . PRO A 1 249 ? 0.001 -11.922 18.435 1.00 90.94 249 PRO A N 1
ATOM 1978 C CA . PRO A 1 249 ? 0.872 -10.739 18.404 1.00 90.94 249 PRO A CA 1
ATOM 1979 C C . PRO A 1 249 ? 2.304 -10.986 17.901 1.00 90.94 249 PRO A C 1
ATOM 1981 O O . PRO A 1 249 ? 2.914 -10.079 17.338 1.00 90.94 249 PRO A O 1
ATOM 1984 N N . ASP A 1 250 ? 2.820 -12.195 18.097 1.00 90.50 250 ASP A N 1
ATOM 1985 C CA . ASP A 1 250 ? 4.120 -12.704 17.649 1.00 90.50 250 ASP A CA 1
ATOM 1986 C C . ASP A 1 250 ? 4.023 -13.609 16.405 1.00 90.50 250 ASP A C 1
ATOM 1988 O O . ASP A 1 250 ? 5.036 -14.080 15.887 1.00 90.50 250 ASP A O 1
ATOM 1992 N N . GLY A 1 251 ? 2.809 -13.827 15.899 1.00 93.06 251 GLY A N 1
ATOM 1993 C CA . GLY A 1 251 ? 2.533 -14.643 14.728 1.00 93.06 251 GLY A CA 1
ATOM 1994 C C . GLY A 1 251 ? 2.981 -13.992 13.417 1.00 93.06 251 GLY A C 1
ATOM 1995 O O . GLY A 1 251 ? 3.078 -12.770 13.273 1.00 93.06 251 GLY A O 1
ATOM 1996 N N . VAL A 1 252 ? 3.204 -14.828 12.402 1.00 93.06 252 VAL A N 1
ATOM 1997 C CA . VAL A 1 252 ? 3.702 -14.405 11.076 1.00 93.06 252 VAL A CA 1
ATOM 1998 C C . VAL A 1 252 ? 2.760 -13.451 10.327 1.00 93.06 252 VAL A C 1
ATOM 2000 O O . VAL A 1 252 ? 3.194 -12.726 9.434 1.00 93.06 252 VAL A O 1
ATOM 2003 N N . LEU A 1 253 ? 1.477 -13.415 10.696 1.00 94.12 253 LEU A N 1
ATOM 2004 C CA . LEU A 1 253 ? 0.457 -12.525 10.143 1.00 94.12 253 LEU A CA 1
ATOM 2005 C C . LEU A 1 253 ? 0.009 -11.445 11.139 1.00 94.12 253 LEU A C 1
ATOM 2007 O O . LEU A 1 253 ? -0.974 -10.766 10.860 1.00 94.12 253 LEU A O 1
ATOM 2011 N N . ALA A 1 254 ? 0.717 -11.208 12.251 1.00 93.62 254 ALA A N 1
ATOM 2012 C CA . ALA A 1 254 ? 0.324 -10.229 13.277 1.00 93.62 254 ALA A CA 1
ATOM 2013 C C . ALA A 1 254 ? 0.023 -8.824 12.713 1.00 93.62 254 ALA A C 1
ATOM 2015 O O . ALA A 1 254 ? -0.949 -8.166 13.095 1.00 93.62 254 ALA A O 1
ATOM 2016 N N . MET A 1 255 ? 0.847 -8.354 11.770 1.00 93.12 255 MET A N 1
ATOM 2017 C CA . MET A 1 255 ? 0.664 -7.049 11.121 1.00 93.12 255 MET A CA 1
ATOM 2018 C C . MET A 1 255 ? -0.546 -7.027 10.182 1.00 93.12 255 MET A C 1
ATOM 2020 O O . MET A 1 255 ? -1.295 -6.050 10.181 1.00 93.12 255 MET A O 1
ATOM 2024 N N . THR A 1 256 ? -0.758 -8.102 9.421 1.00 94.06 256 THR A N 1
ATOM 2025 C CA . THR A 1 256 ? -1.946 -8.276 8.572 1.00 94.06 256 THR A CA 1
ATOM 2026 C C . THR A 1 256 ? -3.204 -8.326 9.432 1.00 94.06 256 THR A C 1
ATOM 2028 O O . THR A 1 256 ? -4.129 -7.553 9.204 1.00 94.06 256 THR A O 1
ATOM 2031 N N . HIS A 1 257 ? -3.179 -9.120 10.506 1.00 95.19 257 HIS A N 1
ATOM 2032 C CA . HIS A 1 257 ? -4.276 -9.255 11.457 1.00 95.19 257 HIS A CA 1
ATOM 2033 C C . HIS A 1 257 ? -4.690 -7.912 12.054 1.00 95.19 257 HIS A C 1
ATOM 2035 O O . HIS A 1 257 ? -5.865 -7.652 12.285 1.00 95.19 257 HIS A O 1
ATOM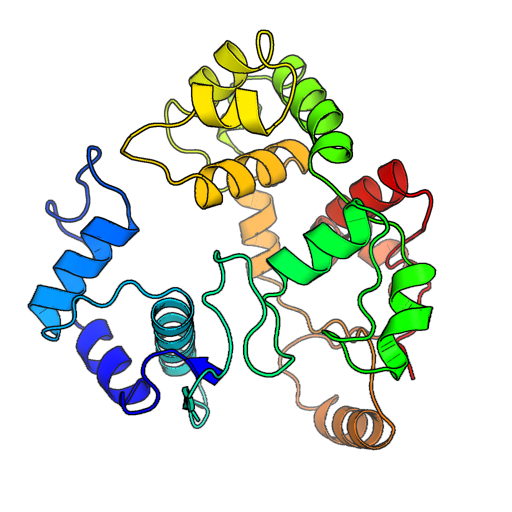 2041 N N . ARG A 1 258 ? -3.736 -7.011 12.295 1.00 94.81 258 ARG A N 1
ATOM 2042 C CA . ARG A 1 258 ? -4.057 -5.678 12.801 1.00 94.81 258 ARG A CA 1
ATOM 2043 C C . ARG A 1 258 ? -4.887 -4.859 11.810 1.00 94.81 258 ARG A C 1
ATOM 2045 O O . ARG A 1 258 ? -5.819 -4.175 12.229 1.00 94.81 258 ARG A O 1
ATOM 2052 N N . ALA A 1 259 ? -4.565 -4.935 10.519 1.00 95.50 259 ALA A N 1
ATOM 2053 C CA . ALA A 1 259 ? -5.376 -4.321 9.472 1.00 95.50 259 ALA A CA 1
ATOM 2054 C C . ALA A 1 259 ? -6.744 -5.008 9.361 1.00 95.50 259 ALA A C 1
ATOM 2056 O O . ALA A 1 259 ? -7.766 -4.322 9.325 1.00 95.50 259 ALA A O 1
ATOM 2057 N N . ASP A 1 260 ? -6.767 -6.339 9.414 1.00 95.44 260 ASP A N 1
ATOM 2058 C CA . ASP A 1 260 ? -7.994 -7.136 9.379 1.00 95.44 260 ASP A CA 1
ATOM 2059 C C . ASP A 1 260 ? -8.946 -6.776 10.514 1.00 95.44 260 ASP A C 1
ATOM 2061 O O . ASP A 1 260 ? -10.137 -6.591 10.283 1.00 95.44 260 ASP A O 1
ATOM 2065 N N . ARG A 1 261 ? -8.427 -6.614 11.735 1.00 95.44 261 ARG A N 1
ATOM 2066 C CA . ARG A 1 261 ? -9.216 -6.210 12.901 1.00 95.44 261 ARG A CA 1
ATOM 2067 C C . ARG A 1 261 ? -9.806 -4.824 12.725 1.00 95.44 261 ARG A C 1
ATOM 2069 O O . ARG A 1 261 ? -10.962 -4.639 13.070 1.00 95.44 261 ARG A O 1
ATOM 2076 N N . LEU A 1 262 ? -9.065 -3.863 12.169 1.00 96.12 262 LEU A N 1
ATOM 2077 C CA . LEU A 1 262 ? -9.622 -2.536 11.897 1.00 96.12 262 LEU A CA 1
ATOM 2078 C C . LEU A 1 262 ? -10.767 -2.612 10.877 1.00 96.12 262 LEU A C 1
ATOM 2080 O O . LEU A 1 262 ? -11.824 -2.025 11.101 1.00 96.12 262 LEU A O 1
ATOM 2084 N N . ILE A 1 263 ? -10.583 -3.362 9.788 1.00 95.50 263 ILE A N 1
ATOM 2085 C CA . ILE A 1 263 ? -11.628 -3.564 8.774 1.00 95.50 263 ILE A CA 1
ATOM 2086 C C . ILE A 1 263 ? -12.830 -4.315 9.358 1.00 95.50 263 ILE A C 1
ATOM 2088 O O . ILE A 1 263 ? -13.965 -3.921 9.107 1.00 95.50 263 ILE A O 1
ATOM 2092 N N . THR A 1 264 ? -12.598 -5.336 10.183 1.00 95.44 264 THR A N 1
ATOM 2093 C CA . THR A 1 264 ? -13.646 -6.106 10.872 1.00 95.44 264 THR A CA 1
ATOM 2094 C C . THR A 1 264 ? -14.406 -5.231 11.862 1.00 95.44 264 THR A C 1
ATOM 2096 O O . THR A 1 264 ? -15.627 -5.276 11.894 1.00 95.44 264 THR A O 1
ATOM 2099 N N . THR A 1 265 ? -13.726 -4.367 12.618 1.00 95.50 265 THR A N 1
ATOM 2100 C CA . THR A 1 265 ? -14.381 -3.401 13.512 1.00 95.50 265 THR A CA 1
ATOM 2101 C C . THR A 1 265 ? -15.264 -2.420 12.737 1.00 95.50 265 THR A C 1
ATOM 2103 O O . THR A 1 265 ? -16.338 -2.062 13.207 1.00 95.50 265 THR A O 1
ATOM 2106 N N . ILE A 1 266 ? -14.835 -1.985 11.548 1.00 95.06 266 ILE A N 1
ATOM 2107 C CA . ILE A 1 266 ? -15.596 -1.041 10.716 1.00 95.06 266 ILE A CA 1
ATOM 2108 C C . ILE A 1 266 ? -16.752 -1.726 9.971 1.00 95.06 266 ILE A C 1
ATOM 2110 O O . ILE A 1 266 ? -17.802 -1.117 9.778 1.00 95.06 266 ILE A O 1
ATOM 2114 N N . GLY A 1 267 ? -16.550 -2.954 9.492 1.00 92.31 267 GLY A N 1
ATOM 2115 C CA . GLY A 1 267 ? -17.484 -3.635 8.592 1.00 92.31 267 GLY A CA 1
ATOM 2116 C C . GLY A 1 267 ? -18.223 -4.835 9.167 1.00 92.31 267 GLY A C 1
ATOM 2117 O O . GLY A 1 267 ? -19.104 -5.368 8.510 1.00 92.31 267 GLY A O 1
ATOM 2118 N N . GLY A 1 268 ? -17.872 -5.299 10.363 1.00 93.56 268 GLY A N 1
ATOM 2119 C CA . GLY A 1 268 ? -18.472 -6.479 10.995 1.00 93.56 268 GLY A CA 1
ATOM 2120 C C . GLY A 1 268 ? -18.140 -7.814 10.317 1.00 93.56 268 GLY A C 1
ATOM 2121 O O . GLY A 1 268 ? -18.686 -8.843 10.702 1.00 93.56 268 GLY A O 1
ATOM 2122 N N . VAL A 1 269 ? -17.257 -7.821 9.315 1.00 91.31 269 VAL A N 1
ATOM 2123 C CA . VAL A 1 269 ? -16.915 -9.011 8.527 1.00 91.31 269 VAL A CA 1
ATOM 2124 C C . VAL A 1 269 ? -15.490 -9.448 8.848 1.00 91.31 269 VAL A C 1
ATOM 2126 O O . VAL A 1 269 ? -14.550 -8.698 8.600 1.00 91.31 269 VAL A O 1
ATOM 2129 N N . GLU A 1 270 ? -15.332 -10.673 9.353 1.00 91.69 270 GLU A N 1
ATOM 2130 C CA . GLU A 1 270 ? -14.026 -11.314 9.584 1.00 91.69 270 GLU A CA 1
ATOM 2131 C C . GLU A 1 270 ? -13.247 -11.440 8.271 1.00 91.69 270 GLU A C 1
ATOM 2133 O O . GLU A 1 270 ? -13.839 -11.855 7.279 1.00 91.69 270 GLU A O 1
ATOM 2138 N N . GLN A 1 271 ? -11.949 -11.123 8.236 1.00 91.38 271 GLN A N 1
ATOM 2139 C CA . GLN A 1 271 ? -11.203 -11.003 6.972 1.00 91.38 271 GLN A CA 1
ATOM 2140 C C . GLN A 1 271 ? -10.422 -12.257 6.580 1.00 91.38 271 GLN A C 1
ATOM 2142 O O . GLN A 1 271 ? -10.573 -12.715 5.450 1.00 91.38 271 GLN A O 1
ATOM 2147 N N . ASN A 1 272 ? -9.597 -12.809 7.475 1.00 88.12 272 ASN A N 1
ATOM 2148 C CA . ASN A 1 272 ? -8.634 -13.860 7.120 1.00 88.12 272 ASN A CA 1
ATOM 2149 C C . ASN A 1 272 ? -8.781 -15.132 7.960 1.00 88.12 272 ASN A C 1
ATOM 2151 O O . ASN A 1 272 ? -8.559 -16.226 7.436 1.00 88.12 272 ASN A O 1
ATOM 2155 N N . TYR A 1 273 ? -9.172 -15.038 9.236 1.00 91.69 273 TYR A N 1
ATOM 2156 C CA . TYR A 1 273 ? -9.216 -16.211 10.108 1.00 91.69 273 TYR A CA 1
ATOM 2157 C C . TYR A 1 273 ? -10.182 -17.280 9.581 1.00 91.69 273 TYR A C 1
ATOM 2159 O O . TYR A 1 273 ? -11.352 -17.012 9.305 1.00 91.69 273 TYR A O 1
ATOM 2167 N N . GLY A 1 274 ? -9.686 -18.512 9.417 1.00 86.50 274 GLY A N 1
ATOM 2168 C CA . GLY A 1 274 ? -10.496 -19.647 8.969 1.00 86.50 274 GLY A CA 1
ATOM 2169 C C . GLY A 1 274 ? -10.996 -19.567 7.520 1.00 86.50 274 GLY A C 1
ATOM 2170 O O . GLY A 1 274 ? -11.644 -20.513 7.061 1.00 86.50 274 GLY A O 1
ATOM 2171 N N . ARG A 1 275 ? -10.678 -18.497 6.777 1.00 89.25 275 ARG A N 1
ATOM 2172 C CA . ARG A 1 275 ? -11.053 -18.370 5.368 1.00 89.25 275 ARG A CA 1
ATOM 2173 C C . ARG A 1 275 ? -10.181 -19.267 4.500 1.00 89.25 275 ARG A C 1
ATOM 2175 O O . ARG A 1 275 ? -8.974 -19.387 4.702 1.00 89.25 275 ARG A O 1
ATOM 2182 N N . ARG A 1 276 ? -10.824 -19.928 3.539 1.00 91.00 276 ARG A N 1
ATOM 2183 C CA . ARG A 1 276 ? -10.147 -20.707 2.498 1.00 91.00 276 ARG A CA 1
ATOM 2184 C C . ARG A 1 276 ? -9.941 -19.825 1.265 1.00 91.00 276 ARG A C 1
ATOM 2186 O O . ARG A 1 276 ? -10.729 -18.895 1.080 1.00 91.00 276 ARG A O 1
AT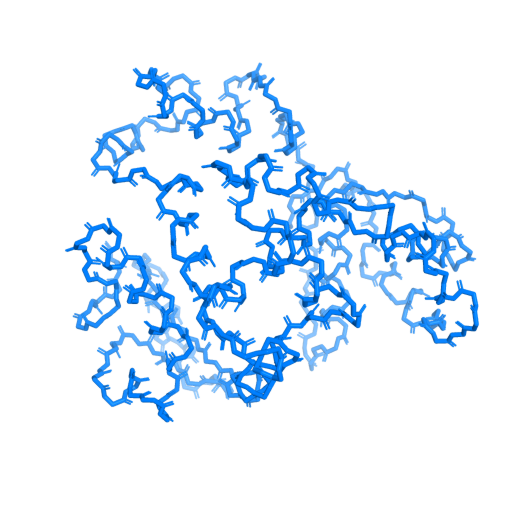OM 2193 N N . PRO A 1 277 ? -8.949 -20.126 0.412 1.00 93.94 277 PRO A N 1
ATOM 2194 C CA . PRO A 1 277 ? -8.765 -19.395 -0.829 1.00 93.94 277 PRO A CA 1
ATOM 2195 C C . PRO A 1 277 ? -10.008 -19.526 -1.714 1.00 93.94 277 PRO A C 1
ATOM 2197 O O . PRO A 1 277 ? -10.639 -20.588 -1.739 1.00 93.94 277 PRO A O 1
ATOM 2200 N N . LEU A 1 278 ? -10.343 -18.461 -2.440 1.00 93.38 278 LEU A N 1
ATOM 2201 C CA . LEU A 1 278 ? -11.409 -18.480 -3.443 1.00 93.38 278 LEU A CA 1
ATOM 2202 C C . LEU A 1 278 ? -11.057 -19.471 -4.566 1.00 93.38 278 LEU A C 1
ATOM 2204 O O . LEU A 1 278 ? -9.902 -19.525 -4.998 1.00 93.38 278 LEU A O 1
ATOM 2208 N N . MET A 1 279 ? -12.043 -20.255 -5.009 1.00 89.94 279 MET A N 1
ATOM 2209 C CA . MET A 1 279 ? -11.912 -21.282 -6.054 1.00 89.94 279 MET A CA 1
ATOM 2210 C C . MET A 1 279 ? -12.804 -20.966 -7.245 1.00 89.94 279 MET A C 1
ATOM 2212 O O . MET A 1 279 ? -13.914 -20.447 -6.994 1.00 89.94 279 MET A O 1
#

Sequence (279 aa):
FGTEHPEVAYADLAKKLATAALTGDGFRDYTQTYATQLNAVYAKAAGITQTDPNFMLGLSYAKANLALKRPMTLLPFARRGINHDEVGIQANIASASTVREYLRADQSVEAIVPTELVDFYAKQQQYSWAQFFPWLKYRLQTAELNELRLVATMAEGLEYRFTQKIDDAQDMTAFLKQVKSKRYTYARLRRLALAITLNMTAMAVNQARQHPLLHVLGFTPTGRQYLNIVKHDLDWPLLTKVSADMLAPDGVLAMTHRADRLITTIGGVEQNYGRRPLM

Foldseek 3Di:
DEDQCQVDPLLVLLVLCVPQDCDDPQQPDLLAANLCSVLVSSCVRPVGNDSAPVVVVSNVLSNVQVPDPHRDDDRYDYDDFDGQPDADADPLAGHPVNVLVCLVVVHQSCSNDPVVCRVVSVPDDRDDQQLLLVLLLVLLQPDDLVLLCQQPPDDPPLNVQLSVQSVVDPTPVSSLVSSDHNHDDSVSVVVSSVSSSLSHGPVNVVVLVVQDAAEAQADDPVRVVVCVVCVVVDPHHYHFADAPQLCPCPHSCVSVNSVQVSCCVSPVDRDGHGDGHHD

Organism: NCBI:txid1256208

Secondary structure (DSSP, 8-state):
-EES-TTS-HHHHHHHHHSS---SGGG--TTS-HHHHHHHHHHHHHS-----HHHHHHHHHHHHHHTSSSPPPP--EE--SS-TT---EETTEE-HHHHHHHHHTT---TTTS-HHHHHHHHTSPP--HHHHHHHHHHHHHHS-HHHHHTBTT--TTHHHHHHHHHSS-SSHHHHHHHH-BTTB-HHHHHHHHHHHHTT-BHHHHHHHHHS--EE--B--HHHHHHHHHHTTS-SS-EESS--HHHHSTTSTTHHHHHHHHHHHHHHS---STTPPPB-

pLDDT: mean 89.58, std 10.7, range [48.91, 98.25]

InterPro domains:
  IPR008513 tRNA(Met) cytidine acetate ligase [PF05636] (1-265)
  IPR008513 tRNA(Met) cytidine acetate ligase [PTHR37825] (30-277)